Protein AF-A0A0K8TV48-F1 (afdb_monomer_lite)

Radius of gyration: 31.68 Å; chains: 1; bounding box: 63×52×86 Å

InterPro domains:
  IPR004279 Perilipin [PF03036] (13-234)

Secondary structure (DSSP, 8-state):
-----------HHHHHHHTSHHHHHHHHHHHHHHHHHHTT-HHHHHHHHHHHHHHHHHHHHHHHHHTTSHHHHHHHHHHHHHHHHHHHHH-GGGGS-HHHHHHHHHHHHIIIIIHHHHHHHHHHHHHHHHHTTSHHHHHHHHHHHHHHHHHHHHHHHHSPPPTT------TTGGGTTSTTS--HHHHHHHHHHHHHHHHHHHHHHHHHHHHHHHHHHHHHHHHHHHHHHHHHHH-HHHHHHHHHHHHHHHTSPPPS-PPPP-SHHHHHHHHHHHHT-

Organism: Bactrocera latifrons (NCBI:txid174628)

Structure (mmCIF, N/CA/C/O backbone):
data_AF-A0A0K8TV48-F1
#
_entry.id   AF-A0A0K8TV48-F1
#
loop_
_atom_site.group_PDB
_atom_site.id
_atom_site.type_symbol
_atom_site.label_atom_id
_atom_site.label_alt_id
_atom_site.label_comp_id
_atom_site.label_asym_id
_atom_site.label_entity_id
_atom_site.label_seq_id
_atom_site.pdbx_PDB_ins_code
_atom_site.Cartn_x
_atom_site.Cartn_y
_atom_site.Cartn_z
_atom_site.occupancy
_atom_site.B_iso_or_equiv
_atom_site.auth_seq_id
_atom_site.auth_comp_id
_atom_site.auth_asym_id
_atom_site.auth_atom_id
_atom_site.pdbx_PDB_model_num
ATOM 1 N N . MET A 1 1 ? 5.019 7.104 38.449 1.00 25.48 1 MET A N 1
ATOM 2 C CA . MET A 1 1 ? 4.374 6.474 39.618 1.00 25.48 1 MET A CA 1
ATOM 3 C C . MET A 1 1 ? 3.975 5.067 39.207 1.00 25.48 1 MET A C 1
ATOM 5 O O . MET A 1 1 ? 3.365 4.927 38.164 1.00 25.48 1 MET A O 1
ATOM 9 N N . ALA A 1 2 ? 4.457 4.083 39.970 1.00 25.38 2 ALA A N 1
ATOM 10 C CA . ALA A 1 2 ? 4.050 2.677 40.055 1.00 25.38 2 ALA A CA 1
ATOM 11 C C . ALA A 1 2 ? 3.442 1.996 38.807 1.00 25.38 2 ALA A C 1
ATOM 13 O O . ALA A 1 2 ? 2.238 2.049 38.580 1.00 25.38 2 ALA A O 1
ATOM 14 N N . ASN A 1 3 ? 4.285 1.242 38.089 1.00 32.91 3 ASN A N 1
ATOM 15 C CA . ASN A 1 3 ? 3.866 0.127 37.236 1.00 32.91 3 ASN A CA 1
ATOM 16 C C . ASN A 1 3 ? 3.145 -0.919 38.103 1.00 32.91 3 ASN A C 1
ATOM 18 O O . ASN A 1 3 ? 3.795 -1.698 38.803 1.00 32.91 3 ASN A O 1
ATOM 22 N N . ALA A 1 4 ? 1.813 -0.920 38.082 1.00 28.52 4 ALA A N 1
ATOM 23 C CA . ALA A 1 4 ? 1.020 -1.992 38.668 1.00 28.52 4 ALA A CA 1
ATOM 24 C C . ALA A 1 4 ? 1.185 -3.271 37.820 1.00 28.52 4 ALA A C 1
ATOM 26 O O . ALA A 1 4 ? 1.163 -3.196 36.587 1.00 28.52 4 ALA A O 1
ATOM 27 N N . PRO A 1 5 ? 1.376 -4.449 38.442 1.00 35.22 5 PRO A N 1
ATOM 28 C CA . PRO A 1 5 ? 1.565 -5.700 37.728 1.00 35.22 5 PRO A CA 1
ATOM 29 C C . PRO A 1 5 ? 0.233 -6.126 37.108 1.00 35.22 5 PRO A C 1
ATOM 31 O O . PRO A 1 5 ? -0.638 -6.699 37.762 1.00 35.22 5 PRO A O 1
ATOM 34 N N . ILE A 1 6 ? 0.090 -5.823 35.820 1.00 41.22 6 ILE A N 1
ATOM 35 C CA . ILE A 1 6 ? -0.920 -6.384 34.925 1.00 41.22 6 ILE A CA 1
ATOM 36 C C . ILE A 1 6 ? -0.885 -7.903 35.123 1.00 41.22 6 ILE A C 1
ATOM 38 O O . ILE A 1 6 ? 0.171 -8.518 34.960 1.00 41.22 6 ILE A O 1
ATOM 42 N N . SER A 1 7 ? -2.006 -8.519 35.506 1.00 42.28 7 SER A N 1
ATOM 43 C CA . SER A 1 7 ? -2.135 -9.981 35.527 1.00 42.28 7 SER A CA 1
ATOM 44 C C . SER A 1 7 ? -2.043 -10.452 34.077 1.00 42.28 7 SER A C 1
ATOM 46 O O . SER A 1 7 ? -3.036 -10.464 33.354 1.00 42.28 7 SER A O 1
ATOM 48 N N . LYS A 1 8 ? -0.816 -10.695 33.615 1.00 53.00 8 LYS A N 1
ATOM 49 C CA . LYS A 1 8 ? -0.513 -10.933 32.210 1.00 53.00 8 LYS A CA 1
ATOM 50 C C . LYS A 1 8 ? -1.083 -12.282 31.800 1.00 53.00 8 LYS A C 1
ATOM 52 O O . LYS A 1 8 ? -0.566 -13.324 32.197 1.00 53.00 8 LYS A O 1
ATOM 57 N N . LEU A 1 9 ? -2.099 -12.255 30.943 1.00 59.66 9 LEU A N 1
ATOM 58 C CA . LEU A 1 9 ? -2.232 -13.288 29.923 1.00 59.66 9 LEU A CA 1
ATOM 59 C C . LEU A 1 9 ? -0.910 -13.320 29.151 1.00 59.66 9 LEU A C 1
ATOM 61 O O . LEU A 1 9 ? -0.641 -12.441 28.336 1.00 59.66 9 LEU A O 1
ATOM 65 N N . HIS A 1 10 ? -0.056 -14.285 29.470 1.00 63.16 10 HIS A N 1
ATOM 66 C CA . HIS A 1 10 ? 1.160 -14.529 28.712 1.00 63.16 10 HIS A CA 1
ATOM 67 C C . HIS A 1 10 ? 0.796 -15.389 27.505 1.00 63.16 10 HIS A C 1
ATOM 69 O O . HIS A 1 10 ? 0.505 -16.575 27.652 1.00 63.16 10 HIS A O 1
ATOM 75 N N . LEU A 1 11 ? 0.764 -14.749 26.339 1.00 77.25 11 LEU A N 1
ATOM 76 C CA . LEU A 1 11 ? 0.630 -15.389 25.036 1.00 77.25 11 LEU A CA 1
ATOM 77 C C . LEU A 1 11 ? 2.014 -15.417 24.399 1.00 77.25 11 LEU A C 1
ATOM 79 O O . LEU A 1 11 ? 2.565 -14.366 24.064 1.00 77.25 11 LEU A O 1
ATOM 83 N N . GLU A 1 12 ? 2.582 -16.608 24.253 1.00 80.06 12 GLU A N 1
ATOM 84 C CA . GLU A 1 12 ? 3.937 -16.777 23.731 1.00 80.06 12 GLU A CA 1
ATOM 85 C C . GLU A 1 12 ? 4.029 -16.311 22.269 1.00 80.06 12 GLU A C 1
ATOM 87 O O . GLU A 1 12 ? 5.034 -15.730 21.858 1.00 80.06 12 GLU A O 1
ATOM 92 N N . SER A 1 13 ? 2.954 -16.475 21.491 1.00 82.06 13 SER A N 1
ATOM 93 C CA . SER A 1 13 ? 2.883 -15.997 20.107 1.00 82.06 13 SER A CA 1
ATOM 94 C C . SER A 1 13 ? 2.993 -14.478 20.007 1.00 82.06 13 SER A C 1
ATOM 96 O O . SER A 1 13 ? 3.673 -13.977 19.114 1.00 82.06 13 SER A O 1
ATOM 98 N N . VAL A 1 14 ? 2.374 -13.735 20.927 1.00 82.12 14 VAL A N 1
ATOM 99 C CA . VAL A 1 14 ? 2.405 -12.267 20.922 1.00 82.12 14 VAL A CA 1
ATOM 100 C C . VAL A 1 14 ? 3.803 -11.772 21.271 1.00 82.12 14 VAL A C 1
ATOM 102 O O . VAL A 1 14 ? 4.329 -10.912 20.565 1.00 82.12 14 VAL A O 1
ATOM 105 N N . ASP A 1 15 ? 4.434 -12.356 22.293 1.00 82.25 15 ASP A N 1
ATOM 106 C CA . ASP A 1 15 ? 5.811 -12.015 22.665 1.00 82.25 15 ASP A CA 1
ATOM 107 C C . ASP A 1 15 ? 6.778 -12.290 21.496 1.00 82.25 15 ASP A C 1
ATOM 109 O O . ASP A 1 15 ? 7.619 -11.448 21.169 1.00 82.25 15 ASP A O 1
ATOM 113 N N . ARG A 1 16 ? 6.609 -13.414 20.783 1.00 81.25 16 ARG A N 1
ATOM 114 C CA . ARG A 1 16 ? 7.414 -13.727 19.592 1.00 81.25 16 ARG A CA 1
ATOM 115 C C . ARG A 1 16 ? 7.145 -12.777 18.420 1.00 81.25 16 ARG A C 1
ATOM 117 O O . ARG A 1 16 ? 8.095 -12.326 17.787 1.00 81.25 16 ARG A O 1
ATOM 124 N N . ILE A 1 17 ? 5.890 -12.423 18.138 1.00 84.62 17 ILE A N 1
ATOM 125 C CA . ILE A 1 17 ? 5.539 -11.483 17.056 1.00 84.62 17 ILE A CA 1
ATOM 126 C C . ILE A 1 17 ? 6.128 -10.096 17.324 1.00 84.62 17 ILE A C 1
ATOM 128 O O . ILE A 1 17 ? 6.674 -9.476 16.414 1.00 84.62 17 ILE A O 1
ATOM 132 N N . VAL A 1 18 ? 6.056 -9.618 18.567 1.00 83.00 18 VAL A N 1
ATOM 133 C CA . VAL A 1 18 ? 6.629 -8.323 18.959 1.00 83.00 18 VAL A CA 1
ATOM 134 C C . VAL A 1 18 ? 8.157 -8.341 18.867 1.00 83.00 18 VAL A C 1
ATOM 136 O O . VAL A 1 18 ? 8.745 -7.326 18.506 1.00 83.00 18 VAL A O 1
ATOM 139 N N . SER A 1 19 ? 8.795 -9.491 19.116 1.00 81.38 19 SER A N 1
ATOM 140 C CA . SER A 1 19 ? 10.249 -9.654 18.972 1.00 81.38 19 SER A CA 1
ATOM 141 C C . SER A 1 19 ? 10.755 -9.634 17.522 1.00 81.38 19 SER A C 1
ATOM 143 O O . SER A 1 19 ? 11.961 -9.524 17.300 1.00 81.38 19 SER A O 1
ATOM 145 N N . ILE A 1 20 ? 9.868 -9.712 16.521 1.00 85.25 20 ILE A N 1
ATOM 146 C CA . ILE A 1 20 ? 10.263 -9.574 15.116 1.00 85.25 20 ILE A CA 1
ATOM 147 C C . ILE A 1 20 ? 10.783 -8.140 14.901 1.00 85.25 20 ILE A C 1
ATOM 149 O O . ILE A 1 20 ? 10.012 -7.194 15.085 1.00 85.25 20 ILE A O 1
ATOM 153 N N . PRO A 1 21 ? 12.030 -7.933 14.427 1.00 82.62 21 PRO A N 1
ATOM 154 C CA . PRO A 1 21 ? 12.636 -6.598 14.324 1.00 82.62 21 PRO A CA 1
ATOM 155 C C . PRO A 1 21 ? 11.824 -5.598 13.489 1.00 82.62 21 PRO A C 1
ATOM 157 O O . PRO A 1 21 ? 11.804 -4.397 13.766 1.00 82.62 21 PRO A O 1
ATOM 160 N N . LEU A 1 22 ? 11.121 -6.078 12.460 1.00 83.19 22 LEU A N 1
ATOM 161 C CA . LEU A 1 22 ? 10.211 -5.256 11.663 1.00 83.19 22 LEU A CA 1
ATOM 162 C C . LEU A 1 22 ? 9.020 -4.746 12.489 1.00 83.19 22 LEU A C 1
ATOM 164 O O . LEU A 1 22 ? 8.661 -3.572 12.410 1.00 83.19 22 LEU A O 1
ATOM 168 N N . VAL A 1 23 ? 8.414 -5.624 13.285 1.00 87.44 23 VAL A N 1
ATOM 169 C CA . VAL A 1 23 ? 7.270 -5.283 14.131 1.00 87.44 23 VAL A CA 1
ATOM 170 C C . VAL A 1 23 ? 7.729 -4.365 15.256 1.00 87.44 23 VAL A C 1
ATOM 172 O O . VAL A 1 23 ? 7.133 -3.309 15.446 1.00 87.44 23 VAL A O 1
ATOM 175 N N . GLU A 1 24 ? 8.838 -4.686 15.919 1.00 86.69 24 GLU A N 1
ATOM 176 C CA . GLU A 1 24 ? 9.412 -3.871 16.990 1.00 86.69 24 GLU A CA 1
ATOM 177 C C . GLU A 1 24 ? 9.709 -2.434 16.528 1.00 86.69 24 GLU A C 1
ATOM 179 O O . GLU A 1 24 ? 9.310 -1.461 17.170 1.00 86.69 24 GLU A O 1
ATOM 184 N N . THR A 1 25 ? 10.372 -2.277 15.378 1.00 84.88 25 THR A N 1
ATOM 185 C CA . THR A 1 25 ? 10.675 -0.949 14.814 1.00 84.88 25 THR A CA 1
ATOM 186 C C . THR A 1 25 ? 9.416 -0.196 14.390 1.00 84.88 25 THR A C 1
ATOM 188 O O . THR A 1 25 ? 9.345 1.025 14.559 1.00 84.88 25 THR A O 1
ATOM 191 N N . SER A 1 26 ? 8.404 -0.900 13.875 1.00 85.75 26 SER A N 1
ATOM 192 C CA . SER A 1 26 ? 7.109 -0.298 13.553 1.00 85.75 26 SER A CA 1
ATOM 193 C C . SER A 1 26 ? 6.369 0.169 14.808 1.00 85.75 26 SER A C 1
ATOM 195 O O . SER A 1 26 ? 5.847 1.283 14.821 1.00 85.75 26 SER A O 1
ATOM 197 N N . PHE A 1 27 ? 6.406 -0.619 15.885 1.00 87.44 27 PHE A N 1
ATOM 198 C CA . PHE A 1 27 ? 5.765 -0.297 17.153 1.00 87.44 27 PHE A CA 1
ATOM 199 C C . PHE A 1 27 ? 6.418 0.921 17.806 1.00 87.44 27 PHE A C 1
ATOM 201 O O . PHE A 1 27 ? 5.720 1.880 18.117 1.00 87.44 27 PHE A O 1
ATOM 208 N N . LYS A 1 28 ? 7.756 0.957 17.880 1.00 88.81 28 LYS A N 1
ATOM 209 C CA . LYS A 1 28 ? 8.506 2.133 18.359 1.00 88.81 28 LYS A CA 1
ATOM 210 C C . LYS A 1 28 ? 8.179 3.391 17.554 1.00 88.81 28 LYS A C 1
ATOM 212 O O . LYS A 1 28 ? 7.990 4.462 18.116 1.00 88.81 28 LYS A O 1
ATOM 217 N N . ARG A 1 29 ? 8.041 3.275 16.228 1.00 87.62 29 ARG A N 1
ATOM 218 C CA . ARG A 1 29 ? 7.657 4.410 15.373 1.00 87.62 29 ARG A CA 1
ATOM 219 C C . ARG A 1 29 ? 6.231 4.886 15.640 1.00 87.62 29 ARG A C 1
ATOM 221 O O . ARG A 1 29 ? 5.986 6.092 15.599 1.00 87.62 29 ARG A O 1
ATOM 228 N N . ILE A 1 30 ? 5.296 3.962 15.854 1.00 88.56 30 ILE A N 1
ATOM 229 C CA . ILE A 1 30 ? 3.914 4.292 16.216 1.00 88.56 30 ILE A CA 1
ATOM 230 C C . ILE A 1 30 ? 3.894 4.978 17.580 1.00 88.56 30 ILE A C 1
ATOM 232 O O . ILE A 1 30 ? 3.235 6.001 17.708 1.00 88.56 30 ILE A O 1
ATOM 236 N N . GLU A 1 31 ? 4.653 4.478 18.552 1.00 88.19 31 GLU A N 1
ATOM 237 C CA . GLU A 1 31 ? 4.793 5.076 19.881 1.00 88.19 31 GLU A CA 1
ATOM 238 C C . GLU A 1 31 ? 5.371 6.497 19.806 1.00 88.19 31 GLU A C 1
ATOM 240 O O . GLU A 1 31 ? 4.785 7.432 20.351 1.00 88.19 31 GLU A O 1
ATOM 245 N N . ASP A 1 32 ? 6.442 6.704 19.038 1.00 89.94 32 ASP A N 1
ATOM 246 C CA . ASP A 1 32 ? 7.034 8.026 18.810 1.00 89.94 32 ASP A CA 1
ATOM 247 C C . ASP A 1 32 ? 6.060 8.989 18.120 1.00 89.94 32 ASP A C 1
ATOM 249 O O . ASP A 1 32 ? 5.987 10.175 18.454 1.00 89.94 32 ASP A O 1
ATOM 253 N N . LEU A 1 33 ? 5.326 8.507 17.113 1.00 89.88 33 LEU A N 1
ATOM 254 C CA . LEU A 1 33 ? 4.349 9.310 16.382 1.00 89.88 33 LEU A CA 1
ATOM 255 C C . LEU A 1 33 ? 3.160 9.662 17.275 1.00 89.88 33 LEU A C 1
ATOM 257 O O . LEU A 1 33 ? 2.736 10.816 17.301 1.00 89.88 33 LEU A O 1
ATOM 261 N N . TYR A 1 34 ? 2.658 8.686 18.023 1.00 86.50 34 TYR A N 1
ATOM 262 C CA . TYR A 1 34 ? 1.607 8.865 19.009 1.00 86.50 34 TYR A CA 1
ATOM 263 C C . TYR A 1 34 ? 2.030 9.889 20.063 1.00 86.50 34 TYR A C 1
ATOM 265 O O . TYR A 1 34 ? 1.307 10.854 20.304 1.00 86.50 34 TYR A O 1
ATOM 273 N N . GLY A 1 35 ? 3.248 9.764 20.598 1.00 85.88 35 GLY A N 1
ATOM 274 C CA . GLY A 1 35 ? 3.848 10.730 21.510 1.00 85.88 35 GLY A CA 1
ATOM 275 C C . GLY A 1 35 ? 3.897 12.132 20.906 1.00 85.88 35 GLY A C 1
ATOM 276 O O . GLY A 1 35 ? 3.440 13.087 21.533 1.00 85.88 35 GLY A O 1
ATOM 277 N N . LYS A 1 36 ? 4.361 12.279 19.662 1.00 88.44 36 LYS A N 1
ATOM 278 C CA . LYS A 1 36 ? 4.374 13.577 18.966 1.00 88.44 36 LYS A CA 1
ATOM 279 C C . LYS A 1 36 ? 2.971 14.167 18.824 1.00 88.44 36 LYS A C 1
ATOM 281 O O . LYS A 1 36 ? 2.776 15.332 19.161 1.00 88.44 36 LYS A O 1
ATOM 286 N N . VAL A 1 37 ? 1.995 13.381 18.369 1.00 87.75 37 VAL A N 1
ATOM 287 C CA . VAL A 1 37 ? 0.604 13.827 18.167 1.00 87.75 37 VAL A CA 1
ATOM 288 C C . VAL A 1 37 ? -0.041 14.229 19.494 1.00 87.75 37 VAL A C 1
ATOM 290 O O . VAL A 1 37 ? -0.620 15.312 19.588 1.00 87.75 37 VAL A O 1
ATOM 293 N N . LYS A 1 38 ? 0.133 13.416 20.541 1.00 86.56 38 LYS A N 1
ATOM 294 C CA . LYS A 1 38 ? -0.367 13.690 21.893 1.00 86.56 38 LYS A CA 1
ATOM 295 C C . LYS A 1 38 ? 0.176 15.012 22.444 1.00 86.56 38 LYS A C 1
ATOM 297 O O . LYS A 1 38 ? -0.594 15.824 22.947 1.00 86.56 38 LYS A O 1
ATOM 302 N N . HIS A 1 39 ? 1.472 15.279 22.269 1.00 84.31 39 HIS A N 1
ATOM 303 C CA . HIS A 1 39 ? 2.131 16.482 22.794 1.00 84.31 39 HIS A CA 1
ATOM 304 C C . HIS A 1 39 ? 2.056 17.709 21.865 1.00 84.31 39 HIS A C 1
ATOM 306 O O . HIS A 1 39 ? 2.591 18.763 22.205 1.00 84.31 39 HIS A O 1
ATOM 312 N N . THR A 1 40 ? 1.391 17.618 20.706 1.00 84.25 40 THR A N 1
ATOM 313 C CA . THR A 1 40 ? 1.315 18.740 19.749 1.00 84.25 40 THR A CA 1
ATOM 314 C C . THR A 1 40 ? 0.420 19.879 20.251 1.00 84.25 40 THR A C 1
ATOM 316 O O . THR A 1 40 ? 0.710 21.048 20.007 1.00 84.25 40 THR A O 1
ATOM 319 N N . ASN A 1 41 ? -0.685 19.571 20.941 1.00 83.56 41 ASN A N 1
ATOM 320 C CA . ASN A 1 41 ? -1.609 20.583 21.459 1.00 83.56 41 ASN A CA 1
ATOM 321 C C . ASN A 1 41 ? -2.245 20.120 22.776 1.00 83.56 41 ASN A C 1
ATOM 323 O O . ASN A 1 41 ? -2.541 18.939 22.950 1.00 83.56 41 ASN A O 1
ATOM 327 N N . ARG A 1 42 ? -2.533 21.065 23.678 1.00 83.25 42 ARG A N 1
ATOM 328 C CA . ARG A 1 42 ? -3.154 20.803 24.984 1.00 83.25 42 ARG A CA 1
ATOM 329 C C . ARG A 1 42 ? -4.522 20.119 24.865 1.00 83.25 42 ARG A C 1
ATOM 331 O O . ARG A 1 42 ? -4.859 19.304 25.716 1.00 83.25 42 ARG A O 1
ATOM 338 N N . LEU A 1 43 ? -5.281 20.416 23.804 1.00 82.19 43 LEU A N 1
ATOM 339 C CA . LEU A 1 43 ? -6.567 19.762 23.515 1.00 82.19 4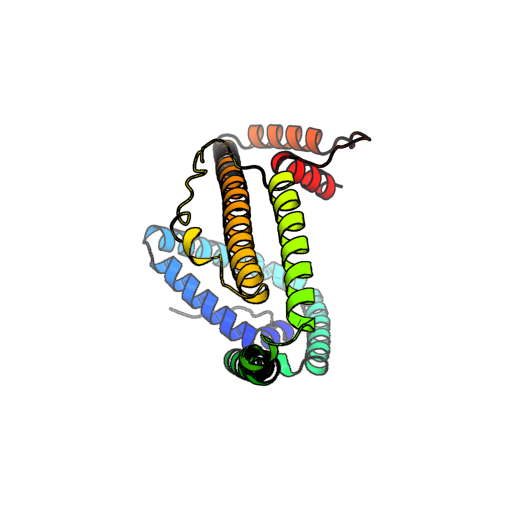3 LEU A CA 1
ATOM 340 C C . LEU A 1 43 ? -6.403 18.282 23.140 1.00 82.19 43 LEU A C 1
ATOM 342 O O . LEU A 1 43 ? -7.134 17.440 23.654 1.00 82.19 43 LEU A O 1
ATOM 346 N N . PHE A 1 44 ? -5.432 17.960 22.279 1.00 85.38 44 PHE A N 1
ATOM 347 C CA . PHE A 1 44 ? -5.150 16.573 21.904 1.00 85.38 44 PHE A CA 1
ATOM 348 C C . PHE A 1 44 ? -4.614 15.782 23.089 1.00 85.38 44 PHE A C 1
ATOM 350 O O . PHE A 1 44 ? -5.078 14.669 23.312 1.00 85.38 44 PHE A O 1
ATOM 357 N N . ASN A 1 45 ? -3.720 16.371 23.890 1.00 86.69 45 ASN A N 1
ATOM 358 C CA . ASN A 1 45 ? -3.231 15.720 25.100 1.00 86.69 45 ASN A CA 1
ATOM 359 C C . ASN A 1 45 ? -4.389 15.324 26.027 1.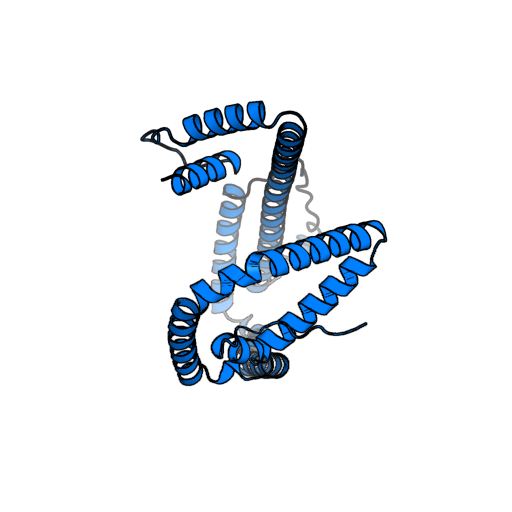00 86.69 45 ASN A C 1
ATOM 361 O O . ASN A 1 45 ? -4.478 14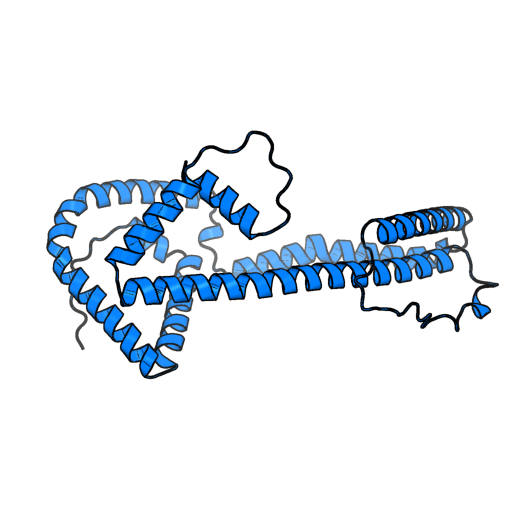.167 26.411 1.00 86.69 45 ASN A O 1
ATOM 365 N N . TRP A 1 46 ? -5.322 16.246 26.298 1.00 84.19 46 TRP A N 1
ATOM 366 C CA . TRP A 1 46 ? -6.494 15.960 27.130 1.00 84.19 46 TRP A CA 1
ATOM 367 C C . TRP A 1 46 ? -7.403 14.871 26.536 1.00 84.19 46 TRP A C 1
ATOM 369 O O . TRP A 1 46 ? -7.848 13.982 27.260 1.00 84.19 46 TRP A O 1
ATOM 379 N N . TYR A 1 47 ? -7.660 14.903 25.223 1.00 88.50 47 TYR A N 1
ATOM 380 C CA . TYR A 1 47 ? -8.495 13.901 24.551 1.00 88.50 47 TYR A CA 1
ATOM 381 C C . TYR A 1 47 ? -7.872 12.499 24.612 1.00 88.50 47 TYR A C 1
ATOM 383 O O . TYR A 1 47 ? -8.536 11.545 25.014 1.00 88.50 47 TYR A O 1
ATOM 391 N N . PHE A 1 48 ? -6.588 12.381 24.262 1.00 87.75 48 PHE A N 1
ATOM 392 C CA . PHE A 1 48 ? -5.864 11.110 24.302 1.00 87.75 48 PHE A CA 1
ATOM 393 C C . PHE A 1 48 ? -5.664 10.602 25.735 1.00 87.75 48 PHE A C 1
ATOM 395 O O . PHE A 1 48 ? -5.828 9.415 25.972 1.00 87.75 48 PHE A O 1
ATOM 402 N N . GLU A 1 49 ? -5.395 11.475 26.707 1.00 86.62 49 GLU A N 1
ATOM 403 C CA . GLU A 1 49 ? -5.284 11.111 28.128 1.00 86.62 49 GLU A CA 1
ATOM 404 C C . GLU A 1 49 ? -6.625 10.629 28.705 1.00 86.62 49 GLU A C 1
ATOM 406 O O . GLU A 1 49 ? -6.674 9.654 29.459 1.00 86.62 49 GLU A O 1
ATOM 411 N N . THR A 1 50 ? -7.737 11.242 28.286 1.00 87.56 50 THR A N 1
ATOM 412 C CA . THR A 1 50 ? -9.085 10.777 28.643 1.00 87.56 50 THR A CA 1
ATOM 413 C C . THR A 1 50 ? -9.377 9.415 28.013 1.00 87.56 50 THR A C 1
ATOM 415 O O . THR A 1 50 ? -9.877 8.526 28.697 1.00 87.56 50 THR A O 1
ATOM 418 N N . ALA A 1 51 ? -9.032 9.217 26.737 1.00 86.88 51 ALA A N 1
ATOM 419 C CA . ALA A 1 51 ? -9.208 7.937 26.051 1.00 86.88 51 ALA A CA 1
ATOM 420 C C . ALA A 1 51 ? -8.334 6.818 26.651 1.00 86.88 51 ALA A C 1
ATOM 422 O O . ALA A 1 51 ? -8.801 5.701 26.849 1.00 86.88 51 ALA A O 1
ATOM 423 N N . GLU A 1 52 ? -7.081 7.109 26.999 1.00 86.50 52 GLU A N 1
ATOM 424 C CA . GLU A 1 52 ? -6.206 6.169 27.709 1.00 86.50 52 GLU A CA 1
ATOM 425 C C . GLU A 1 52 ? -6.800 5.783 29.069 1.00 86.50 52 GLU A C 1
ATOM 427 O O . GLU A 1 52 ? -6.821 4.606 29.430 1.00 86.50 52 GLU A O 1
ATOM 432 N N . SER A 1 53 ? -7.348 6.760 29.795 1.00 84.25 53 SER A N 1
ATOM 433 C CA . SER A 1 53 ? -7.974 6.531 31.099 1.00 84.25 53 SER A CA 1
ATOM 434 C C . SER A 1 53 ? -9.242 5.676 30.997 1.00 84.25 53 SER A C 1
ATOM 436 O O . SER A 1 53 ? -9.456 4.805 31.840 1.00 84.25 53 SER A O 1
ATOM 438 N N . THR A 1 54 ? -10.076 5.868 29.965 1.00 86.06 54 THR A N 1
ATOM 439 C CA . THR A 1 54 ? -11.278 5.039 29.761 1.00 86.06 54 THR A CA 1
ATOM 440 C C . THR A 1 54 ? -10.926 3.618 29.347 1.00 86.06 54 THR A C 1
ATOM 442 O O . THR A 1 54 ? -11.570 2.682 29.816 1.00 86.06 54 THR A O 1
ATOM 445 N N . ILE A 1 55 ? -9.882 3.432 28.534 1.00 81.62 55 ILE A N 1
ATOM 446 C CA . ILE A 1 55 ? -9.371 2.103 28.181 1.00 81.62 55 ILE A CA 1
ATOM 447 C C . ILE A 1 55 ? -8.818 1.397 29.422 1.00 81.62 55 ILE A C 1
ATOM 449 O O . ILE A 1 55 ? -9.120 0.224 29.632 1.00 81.62 55 ILE A O 1
ATOM 453 N N . PHE A 1 56 ? -8.059 2.097 30.271 1.00 82.12 56 PHE A N 1
ATOM 454 C CA . PHE A 1 56 ? -7.520 1.522 31.505 1.00 82.12 56 PHE A CA 1
ATOM 455 C C . PHE A 1 56 ? -8.637 1.129 32.487 1.00 82.12 56 PHE A C 1
ATOM 457 O O . PHE A 1 56 ? -8.636 0.019 33.016 1.00 82.12 56 PHE A O 1
ATOM 464 N N . ALA A 1 57 ? -9.649 1.984 32.654 1.00 80.06 57 ALA A N 1
ATOM 465 C CA . ALA A 1 57 ? -10.813 1.689 33.490 1.00 80.06 57 ALA A CA 1
ATOM 466 C C . ALA A 1 57 ? -11.661 0.527 32.936 1.00 80.06 57 ALA A C 1
ATOM 468 O O . ALA A 1 57 ? -12.120 -0.337 33.686 1.00 80.06 57 ALA A O 1
ATOM 469 N N . ALA A 1 58 ? -11.847 0.464 31.615 1.00 77.31 58 ALA A N 1
ATOM 470 C CA . ALA A 1 58 ? -12.516 -0.657 30.964 1.00 77.31 58 ALA A CA 1
ATOM 471 C C . ALA A 1 58 ? -11.713 -1.957 31.121 1.00 77.31 58 ALA A C 1
ATOM 473 O O . ALA A 1 58 ? -12.292 -3.014 31.360 1.00 77.31 58 ALA A O 1
ATOM 474 N N . TYR A 1 59 ? -10.383 -1.888 31.051 1.00 77.62 59 TYR A N 1
ATOM 475 C CA . TYR A 1 59 ? -9.508 -3.037 31.257 1.00 77.62 59 TYR A CA 1
ATOM 476 C C . TYR A 1 59 ? -9.651 -3.625 32.668 1.00 77.62 59 TYR A C 1
ATOM 478 O O . TYR A 1 59 ? -9.839 -4.835 32.809 1.00 77.62 59 TYR A O 1
ATOM 486 N N . GLU A 1 60 ? -9.645 -2.783 33.707 1.00 74.88 60 GLU A N 1
ATOM 487 C CA . GLU A 1 60 ? -9.878 -3.224 35.090 1.00 74.88 60 GLU A CA 1
ATOM 488 C C . GLU A 1 60 ? -11.255 -3.886 35.259 1.00 74.88 60 GLU A C 1
ATOM 490 O O . GLU A 1 60 ? -11.383 -4.910 35.932 1.00 74.88 60 GLU A O 1
ATOM 495 N N . SER A 1 61 ? -12.282 -3.362 34.583 1.00 75.12 61 SER A N 1
ATOM 496 C CA . SER A 1 61 ? -13.633 -3.935 34.611 1.00 75.12 61 SER A CA 1
ATOM 497 C C . SER A 1 61 ? -13.733 -5.295 33.907 1.00 75.12 61 SER A C 1
ATOM 499 O O . SER A 1 61 ? -14.532 -6.139 34.319 1.00 75.12 61 SER A O 1
ATOM 501 N N . VAL A 1 62 ? -12.926 -5.529 32.868 1.00 71.56 62 VAL A N 1
ATOM 502 C CA . VAL A 1 62 ? -12.969 -6.749 32.042 1.00 71.56 62 VAL A CA 1
ATOM 503 C C . VAL A 1 62 ? -12.016 -7.837 32.561 1.00 71.56 62 VAL A C 1
ATOM 505 O O . VAL A 1 62 ? -12.217 -9.013 32.256 1.00 71.56 62 VAL A O 1
ATOM 508 N N . GLN A 1 63 ? -11.056 -7.503 33.432 1.00 67.62 63 GLN A N 1
ATOM 509 C CA . GLN A 1 63 ? -10.133 -8.442 34.090 1.00 67.62 63 GLN A CA 1
ATOM 510 C C . GLN A 1 63 ? -10.770 -9.761 34.605 1.00 67.62 63 GLN A C 1
ATOM 512 O O . GLN A 1 63 ? -10.170 -10.821 34.395 1.00 67.62 63 GLN A O 1
ATOM 517 N N . PRO A 1 64 ? -11.960 -9.785 35.247 1.00 69.19 64 PRO A N 1
ATOM 518 C CA . PRO A 1 64 ? -12.594 -11.043 35.654 1.00 69.19 64 PRO A CA 1
ATOM 519 C C . PRO A 1 64 ? -13.099 -11.892 34.474 1.00 69.19 64 PRO A C 1
ATOM 521 O O . PRO A 1 64 ? -13.030 -13.118 34.543 1.00 69.19 64 PRO A O 1
ATOM 524 N N . ALA A 1 65 ? -13.555 -11.274 33.379 1.00 66.62 65 ALA A N 1
ATOM 525 C CA . ALA A 1 65 ? -14.012 -11.979 32.179 1.00 66.62 65 ALA A CA 1
ATOM 526 C C . ALA A 1 65 ? -12.842 -12.572 31.377 1.00 66.62 65 ALA A C 1
ATOM 528 O O . ALA A 1 65 ? -12.975 -13.641 30.785 1.00 66.62 65 ALA A O 1
ATOM 529 N N . VAL A 1 66 ? -11.667 -11.938 31.422 1.00 67.62 66 VAL A N 1
ATOM 530 C CA . VAL A 1 66 ? -10.442 -12.420 30.763 1.00 67.62 66 VAL A CA 1
ATOM 531 C C . VAL A 1 66 ? -10.041 -13.828 31.232 1.00 67.62 66 VAL A C 1
ATOM 533 O O . VAL A 1 66 ? -9.592 -14.639 30.423 1.00 67.62 66 VAL A O 1
ATOM 536 N N . LYS A 1 67 ? -10.276 -14.170 32.507 1.00 67.94 67 LYS A N 1
ATOM 537 C CA . LYS A 1 67 ? -9.991 -15.512 33.052 1.00 67.94 67 LYS A CA 1
ATOM 538 C C . LYS A 1 67 ? -10.842 -16.617 32.417 1.00 67.94 67 LYS A C 1
ATOM 540 O O . LYS A 1 67 ? -10.386 -17.749 32.311 1.00 67.94 67 LYS A O 1
ATOM 545 N N . LEU A 1 68 ? -12.058 -16.301 31.963 1.00 74.00 68 LEU A N 1
ATOM 546 C CA . LEU A 1 68 ? -12.934 -17.266 31.283 1.00 74.00 68 LEU A CA 1
ATOM 547 C C . LEU A 1 68 ? -12.432 -17.591 29.869 1.00 74.00 68 LEU A C 1
ATOM 549 O O . LEU A 1 68 ? -12.614 -18.707 29.387 1.00 74.00 68 LEU A O 1
ATOM 553 N N . PHE A 1 69 ? -11.760 -16.636 29.224 1.00 73.94 69 PHE A N 1
ATOM 554 C CA . PHE A 1 69 ? -11.210 -16.791 27.877 1.00 73.94 69 PHE A CA 1
ATOM 555 C C . PHE A 1 69 ? -9.756 -17.277 27.859 1.00 73.94 69 PHE A C 1
ATOM 557 O O . PHE A 1 69 ? -9.199 -17.491 26.786 1.00 73.94 69 PHE A O 1
ATOM 564 N N . GLU A 1 70 ? -9.137 -17.522 29.014 1.00 75.88 70 GLU A N 1
ATOM 565 C CA . GLU A 1 70 ? -7.747 -17.980 29.092 1.00 75.88 70 GLU A CA 1
ATOM 566 C C . GLU A 1 70 ? -7.532 -19.321 28.364 1.00 75.88 70 GLU A C 1
ATOM 568 O O . GLU A 1 70 ? -6.540 -19.498 27.659 1.00 75.88 70 GLU A O 1
ATOM 573 N N . ALA A 1 71 ? -8.481 -20.254 28.481 1.00 76.50 71 ALA A N 1
ATOM 574 C CA . ALA A 1 71 ? -8.413 -21.555 27.817 1.00 76.50 71 ALA A CA 1
ATOM 575 C C . ALA A 1 71 ? -8.475 -21.469 26.274 1.00 76.50 71 ALA A C 1
ATOM 577 O O . ALA A 1 71 ? -7.571 -22.004 25.624 1.00 76.50 71 ALA A O 1
ATOM 578 N N . PRO A 1 72 ? -9.469 -20.797 25.651 1.00 80.38 72 PRO A N 1
ATOM 579 C CA . PRO A 1 72 ? -9.482 -20.630 24.197 1.00 80.38 72 PRO A CA 1
ATOM 580 C C . PRO A 1 72 ? -8.312 -19.775 23.692 1.00 80.38 72 PRO A C 1
ATOM 582 O O . PRO A 1 72 ? -7.774 -20.067 22.625 1.00 80.38 72 PRO A O 1
ATOM 585 N N . LEU A 1 73 ? -7.860 -18.781 24.465 1.00 81.50 73 LEU A N 1
ATOM 586 C CA . LEU A 1 73 ? -6.694 -17.970 24.112 1.00 81.50 73 LEU A CA 1
ATOM 587 C C . LEU A 1 73 ? -5.406 -18.796 24.071 1.00 81.50 73 LEU A C 1
ATOM 589 O O . LEU A 1 73 ? -4.655 -18.664 23.114 1.00 81.50 73 LEU A O 1
ATOM 593 N N . LYS A 1 74 ? -5.178 -19.704 25.028 1.00 81.81 74 LYS A N 1
ATOM 594 C CA . LYS A 1 74 ? -4.030 -20.632 24.995 1.00 81.81 74 LYS A CA 1
ATOM 595 C C . LYS A 1 74 ? -4.091 -21.611 23.824 1.00 81.81 74 LYS A C 1
ATOM 597 O O . LYS A 1 74 ? -3.058 -21.971 23.264 1.00 81.81 74 LYS A O 1
ATOM 602 N N . HIS A 1 75 ? -5.288 -22.052 23.437 1.00 84.75 75 HIS A N 1
ATOM 603 C CA . HIS A 1 75 ? -5.431 -22.909 22.262 1.00 84.75 75 HIS A CA 1
ATOM 604 C C . HIS A 1 75 ? -5.081 -22.153 20.973 1.00 84.75 75 HIS A C 1
ATOM 606 O O . HIS A 1 75 ? -4.337 -22.670 20.139 1.00 84.75 75 HIS A O 1
ATOM 612 N N . LEU A 1 76 ? -5.565 -20.914 20.845 1.00 85.31 76 LEU A N 1
ATOM 613 C CA . LEU A 1 76 ? -5.226 -20.030 19.734 1.00 85.31 76 LEU A CA 1
ATOM 614 C C . LEU A 1 76 ? -3.729 -19.702 19.716 1.00 85.31 76 LEU A C 1
ATOM 616 O O . LEU A 1 76 ? -3.116 -19.759 18.655 1.00 85.31 76 LEU A O 1
ATOM 620 N N . ASP A 1 77 ? -3.133 -19.443 20.880 1.00 86.88 77 ASP A N 1
ATOM 621 C CA . ASP A 1 77 ? -1.695 -19.213 21.040 1.00 86.88 77 ASP A CA 1
ATOM 622 C C . ASP A 1 77 ? -0.880 -20.375 20.463 1.00 86.88 77 ASP A C 1
ATOM 624 O O . ASP A 1 77 ? 0.016 -20.170 19.651 1.00 86.88 77 ASP A O 1
ATOM 628 N N . GLY A 1 78 ? -1.268 -21.616 20.774 1.00 86.38 78 GLY A N 1
ATOM 629 C CA . GLY A 1 78 ? -0.619 -22.808 20.229 1.00 86.38 78 GLY A CA 1
ATOM 630 C C . GLY A 1 78 ? -0.749 -22.951 18.706 1.00 86.38 78 GLY A C 1
ATOM 631 O O . GLY A 1 78 ? 0.165 -23.463 18.057 1.00 86.38 78 GLY A O 1
ATOM 632 N N . VAL A 1 79 ? -1.858 -22.500 18.109 1.00 87.56 79 VAL A N 1
ATOM 633 C CA . VAL A 1 79 ? -2.019 -22.459 16.642 1.00 87.56 79 VAL A CA 1
ATOM 634 C C . VAL A 1 79 ? -1.144 -21.362 16.036 1.00 87.56 79 VAL A C 1
ATOM 636 O O . VAL A 1 79 ? -0.471 -21.596 15.031 1.00 87.56 79 VAL A O 1
ATOM 639 N N . MET A 1 80 ? -1.102 -20.192 16.671 1.00 85.75 80 MET A N 1
ATOM 640 C CA . MET A 1 80 ? -0.296 -19.058 16.230 1.00 85.75 80 MET A CA 1
ATOM 641 C C . MET A 1 80 ? 1.200 -19.377 16.303 1.00 85.75 80 MET A C 1
ATOM 643 O O . MET A 1 80 ? 1.902 -19.135 15.325 1.00 85.75 80 MET A O 1
ATOM 647 N N . CYS A 1 81 ? 1.679 -20.023 17.371 1.00 85.62 81 CYS A N 1
ATOM 648 C CA . CYS A 1 81 ? 3.066 -20.485 17.476 1.00 85.62 81 CYS A CA 1
ATOM 649 C C . CYS A 1 81 ? 3.441 -21.440 16.333 1.00 85.62 81 CYS A C 1
ATOM 651 O O . CYS A 1 81 ? 4.451 -21.224 15.674 1.00 85.62 81 CYS A O 1
ATOM 653 N N . LYS A 1 82 ? 2.583 -22.414 15.992 1.00 87.19 82 LYS A N 1
ATOM 654 C CA . LYS A 1 82 ? 2.820 -23.308 14.840 1.00 87.19 82 LYS A CA 1
ATOM 655 C C . LYS A 1 82 ? 2.855 -22.558 13.508 1.00 87.19 82 LYS A C 1
ATOM 657 O O . LYS A 1 82 ? 3.631 -22.905 12.620 1.00 87.19 82 LYS A O 1
ATOM 662 N N . SER A 1 83 ? 1.997 -21.549 13.343 1.00 86.06 83 SER A N 1
ATOM 663 C CA . SER A 1 83 ? 2.000 -20.711 12.138 1.00 86.06 83 SER A CA 1
ATOM 664 C C . SER A 1 83 ? 3.273 -19.870 12.030 1.00 86.06 83 SER A C 1
ATOM 666 O O . SER A 1 83 ? 3.794 -19.679 10.931 1.00 86.06 83 SER A O 1
ATOM 668 N N . LEU A 1 84 ? 3.807 -19.434 13.171 1.00 84.69 84 LEU A N 1
ATOM 669 C CA . LEU A 1 84 ? 5.052 -18.692 13.248 1.00 84.69 84 LEU A CA 1
ATOM 670 C C . LEU A 1 84 ? 6.252 -19.594 12.936 1.00 84.69 84 LEU A C 1
ATOM 672 O O . LEU A 1 84 ? 7.110 -19.198 12.154 1.00 84.69 84 LEU A O 1
ATOM 676 N N . ASP A 1 85 ? 6.259 -20.832 13.438 1.00 85.94 85 ASP A N 1
ATOM 677 C CA . ASP A 1 85 ? 7.293 -21.824 13.114 1.00 85.94 85 ASP A CA 1
ATOM 678 C C . ASP A 1 85 ? 7.323 -22.122 11.598 1.00 85.94 85 ASP A C 1
ATOM 680 O O . ASP A 1 85 ? 8.387 -22.230 10.985 1.00 85.94 85 ASP A O 1
ATOM 684 N N . LEU A 1 86 ? 6.151 -22.203 10.953 1.00 85.44 86 LEU A N 1
ATOM 685 C CA . LEU A 1 86 ? 6.044 -22.344 9.494 1.00 85.44 86 LEU A CA 1
ATOM 686 C C . LEU A 1 86 ? 6.558 -21.108 8.745 1.00 85.44 86 LEU A C 1
ATOM 688 O O . LEU A 1 86 ? 7.176 -21.242 7.683 1.00 85.44 86 LEU A O 1
ATOM 692 N N . LEU A 1 87 ? 6.285 -19.910 9.267 1.00 84.69 87 LEU A N 1
ATOM 693 C CA . LEU A 1 87 ? 6.761 -18.658 8.684 1.00 84.69 87 LEU A CA 1
ATOM 694 C C . LEU A 1 87 ? 8.288 -18.569 8.757 1.00 84.69 87 LEU A C 1
ATOM 696 O O . LEU A 1 87 ? 8.919 -18.206 7.767 1.00 84.69 87 LEU A O 1
ATOM 700 N N . GLU A 1 88 ? 8.873 -18.966 9.883 1.00 80.88 88 GLU A N 1
ATOM 701 C CA . GLU A 1 88 ? 10.320 -19.007 10.091 1.00 80.88 88 GLU A CA 1
ATOM 702 C C . GLU A 1 88 ? 11.013 -19.982 9.131 1.00 80.88 88 GLU A C 1
ATOM 704 O O . GLU A 1 88 ? 12.025 -19.635 8.521 1.00 80.88 88 GLU A O 1
ATOM 709 N N . GLN A 1 89 ? 10.425 -21.161 8.900 1.00 82.69 89 GLN A N 1
ATOM 710 C CA . GLN A 1 89 ? 10.950 -22.125 7.926 1.00 82.69 89 GLN A CA 1
ATOM 711 C C . GLN A 1 89 ? 10.871 -21.623 6.479 1.00 82.69 89 GLN A C 1
ATOM 713 O O . GLN A 1 89 ? 11.755 -21.919 5.674 1.00 82.69 89 GLN A O 1
ATOM 718 N N . ARG A 1 90 ? 9.807 -20.896 6.114 1.00 81.75 90 ARG A N 1
ATOM 719 C CA . ARG A 1 90 ? 9.602 -20.436 4.730 1.00 81.75 90 ARG A CA 1
ATOM 720 C C . ARG A 1 90 ? 10.319 -19.131 4.411 1.00 81.75 90 ARG A C 1
ATOM 722 O O . ARG A 1 90 ? 10.722 -18.941 3.266 1.00 81.75 90 ARG A O 1
ATOM 729 N N . ILE A 1 91 ? 10.427 -18.218 5.374 1.00 79.44 91 ILE A N 1
ATOM 730 C CA . ILE A 1 91 ? 10.947 -16.865 5.158 1.00 79.44 91 ILE A CA 1
ATOM 731 C C . ILE A 1 91 ? 11.839 -16.463 6.346 1.00 79.44 91 ILE A C 1
ATOM 733 O O . ILE A 1 91 ? 11.452 -15.631 7.168 1.00 79.44 91 ILE A O 1
ATOM 737 N N . PRO A 1 92 ? 13.085 -16.969 6.414 1.00 73.31 92 PRO A N 1
ATOM 738 C CA . PRO A 1 92 ? 14.021 -16.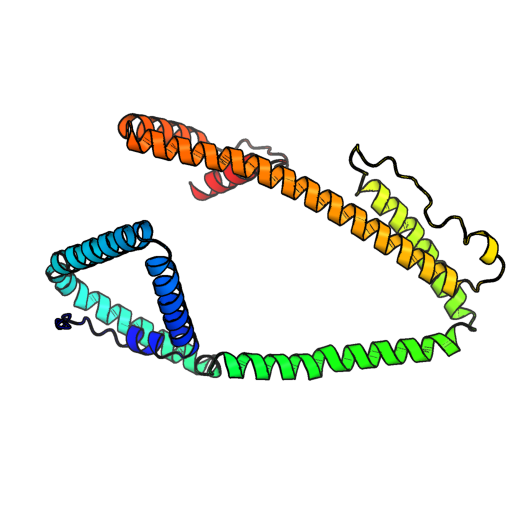594 7.478 1.00 73.31 92 PRO A CA 1
ATOM 739 C C . PRO A 1 92 ? 14.417 -15.106 7.424 1.00 73.31 92 PRO A C 1
ATOM 741 O O . PRO A 1 92 ? 14.919 -14.555 8.400 1.00 73.31 92 PRO A O 1
ATOM 744 N N . LEU A 1 93 ? 14.148 -14.421 6.303 1.00 74.62 93 LEU A N 1
ATOM 745 C CA . LEU A 1 93 ? 14.393 -12.984 6.139 1.00 74.62 93 LEU A CA 1
ATOM 746 C C . LEU A 1 93 ? 13.539 -12.105 7.065 1.00 74.62 93 LEU A C 1
ATOM 748 O O . LEU A 1 93 ? 13.863 -10.933 7.233 1.00 74.62 93 LEU A O 1
ATOM 752 N N . VAL A 1 94 ? 12.478 -12.643 7.676 1.00 75.81 94 VAL A N 1
ATOM 753 C CA . VAL A 1 94 ? 11.610 -11.899 8.606 1.00 75.81 94 VAL A CA 1
ATOM 754 C C . VAL A 1 94 ? 12.371 -11.427 9.856 1.00 75.81 94 VAL A C 1
ATOM 756 O O . VAL A 1 94 ? 12.032 -10.385 10.414 1.00 75.81 94 VAL A O 1
ATOM 759 N N . TYR A 1 95 ? 13.443 -12.122 10.252 1.00 76.12 95 TYR A N 1
ATOM 760 C CA . TYR A 1 95 ? 14.302 -11.724 11.377 1.00 76.12 95 TYR A CA 1
ATOM 761 C C . TYR A 1 95 ? 15.423 -10.747 10.994 1.00 76.12 95 TYR A C 1
ATOM 763 O O . TYR A 1 95 ? 16.202 -10.330 11.852 1.00 76.12 95 TYR A O 1
ATOM 771 N N . LEU A 1 96 ? 15.531 -10.360 9.721 1.00 79.25 96 LEU A N 1
ATOM 772 C CA . LEU A 1 96 ? 16.510 -9.363 9.307 1.00 79.25 96 LEU A CA 1
ATOM 773 C C . LEU A 1 96 ? 16.008 -7.954 9.676 1.00 79.25 96 LEU A C 1
ATOM 775 O O . LEU A 1 96 ? 14.859 -7.615 9.380 1.00 79.25 96 LEU A O 1
ATOM 779 N N . PRO A 1 97 ? 16.856 -7.085 10.256 1.00 81.81 97 PRO A N 1
ATOM 780 C CA . PRO A 1 97 ? 16.494 -5.692 10.471 1.00 81.81 97 PRO A CA 1
ATOM 781 C C . PRO A 1 97 ? 16.105 -4.993 9.154 1.00 81.81 97 PRO A C 1
ATOM 783 O O . PRO A 1 97 ? 16.763 -5.201 8.125 1.00 81.81 97 PRO A O 1
ATOM 786 N N . PRO A 1 98 ? 15.086 -4.113 9.169 1.00 79.25 98 PRO A N 1
ATOM 787 C CA . PRO A 1 98 ? 14.569 -3.475 7.956 1.00 79.25 98 PRO A CA 1
ATOM 788 C C . PRO A 1 98 ? 15.619 -2.633 7.213 1.00 79.25 98 PRO A C 1
ATOM 790 O O . PRO A 1 98 ? 15.574 -2.534 5.987 1.00 79.25 98 PRO A O 1
ATOM 793 N N . GLU A 1 99 ? 16.598 -2.068 7.925 1.00 83.69 99 GLU A N 1
ATOM 794 C CA . GLU A 1 99 ? 17.698 -1.303 7.324 1.00 83.69 99 GLU A CA 1
ATOM 795 C C . GLU A 1 99 ? 18.590 -2.182 6.441 1.00 83.69 99 GLU A C 1
ATOM 797 O O . GLU A 1 99 ? 18.882 -1.830 5.298 1.00 83.69 99 GLU A O 1
ATOM 802 N N . MET A 1 100 ? 18.965 -3.363 6.934 1.00 83.38 100 MET A N 1
ATOM 803 C CA . MET A 1 100 ? 19.797 -4.311 6.190 1.00 83.38 100 MET A CA 1
ATOM 804 C C . MET A 1 100 ? 19.041 -4.901 4.996 1.00 83.38 100 MET A C 1
ATOM 806 O O . MET A 1 100 ? 19.617 -5.063 3.921 1.00 83.38 100 MET A O 1
ATOM 810 N N . MET A 1 101 ? 17.734 -5.153 5.141 1.00 83.88 101 MET A N 1
ATOM 811 C CA . MET A 1 101 ? 16.883 -5.600 4.033 1.00 83.88 101 MET A CA 1
ATOM 812 C C . MET A 1 101 ? 16.825 -4.561 2.905 1.00 83.88 101 MET A C 1
ATOM 814 O O . MET A 1 101 ? 16.924 -4.911 1.725 1.00 83.88 101 MET A O 1
ATOM 818 N N . TYR A 1 102 ? 16.707 -3.280 3.261 1.00 86.75 102 TYR A N 1
ATOM 819 C CA . TYR A 1 102 ? 16.699 -2.185 2.298 1.00 86.75 102 TYR A CA 1
ATOM 820 C C . TYR A 1 102 ? 18.027 -2.077 1.542 1.00 86.75 102 TYR A C 1
ATOM 822 O O . TYR A 1 102 ? 18.015 -2.021 0.311 1.00 86.75 102 TYR A O 1
ATOM 830 N N . TRP A 1 103 ? 19.162 -2.086 2.247 1.00 90.25 103 TRP A N 1
ATOM 831 C CA . TRP A 1 103 ? 20.477 -1.990 1.609 1.00 90.25 103 TRP A CA 1
ATOM 832 C C . TRP A 1 103 ? 20.758 -3.169 0.679 1.00 90.25 103 TRP A C 1
ATOM 834 O O . TRP A 1 103 ? 21.093 -2.936 -0.481 1.00 90.25 103 TRP A O 1
ATOM 844 N N . ASN A 1 104 ? 20.498 -4.401 1.126 1.00 86.12 104 ASN A N 1
ATOM 845 C CA . ASN A 1 104 ? 20.666 -5.601 0.303 1.00 86.12 104 ASN A CA 1
ATOM 846 C C . ASN A 1 104 ? 19.801 -5.555 -0.967 1.00 86.12 104 ASN A C 1
ATOM 848 O O . ASN A 1 104 ? 20.269 -5.858 -2.064 1.00 86.12 104 ASN A O 1
ATOM 852 N N . THR A 1 105 ? 18.540 -5.132 -0.843 1.00 86.88 105 THR A N 1
ATOM 853 C CA . THR A 1 105 ? 17.626 -5.031 -1.994 1.00 86.88 105 THR A CA 1
ATOM 854 C C . THR A 1 105 ? 18.059 -3.926 -2.953 1.00 86.88 105 THR A C 1
ATOM 856 O O . THR A 1 105 ? 18.053 -4.113 -4.170 1.00 86.88 105 THR A O 1
ATOM 859 N N . LYS A 1 106 ? 18.457 -2.769 -2.416 1.00 90.50 106 LYS A N 1
ATOM 860 C CA . LYS A 1 106 ? 18.938 -1.633 -3.204 1.00 90.50 106 LYS A CA 1
ATOM 861 C C . LYS A 1 106 ? 20.198 -1.996 -3.980 1.00 90.50 106 LYS A C 1
ATOM 863 O O . LYS A 1 106 ? 20.281 -1.675 -5.163 1.00 90.50 106 LYS A O 1
ATOM 868 N N . GLU A 1 107 ? 21.149 -2.663 -3.337 1.00 90.06 107 GLU A N 1
ATOM 869 C CA . GLU A 1 107 ? 22.387 -3.113 -3.968 1.00 90.06 107 GLU A CA 1
ATOM 870 C C . GLU A 1 107 ? 22.088 -4.120 -5.083 1.00 90.06 107 GLU A C 1
ATOM 872 O O . GLU A 1 107 ? 22.476 -3.885 -6.229 1.00 90.06 107 GLU A O 1
ATOM 877 N N . TYR A 1 108 ? 21.264 -5.135 -4.805 1.00 89.25 108 TYR A N 1
ATOM 878 C CA . TYR A 1 108 ? 20.834 -6.120 -5.800 1.00 89.25 108 TYR A CA 1
ATOM 879 C C . TYR A 1 108 ? 20.140 -5.482 -7.013 1.00 89.25 108 TYR A C 1
ATOM 881 O O . TYR A 1 108 ? 20.487 -5.767 -8.160 1.00 89.25 108 TYR A O 1
ATOM 889 N N . MET A 1 109 ? 19.183 -4.576 -6.790 1.00 89.06 109 MET A N 1
ATOM 890 C CA . MET A 1 109 ? 18.497 -3.864 -7.874 1.00 89.06 109 MET A CA 1
ATOM 891 C C . MET A 1 109 ? 19.451 -2.965 -8.659 1.00 89.06 109 MET A C 1
ATOM 893 O O . MET A 1 109 ? 19.364 -2.888 -9.889 1.00 89.06 109 MET A O 1
ATOM 897 N N . SER A 1 110 ? 20.364 -2.284 -7.967 1.00 88.12 110 SER A N 1
ATOM 898 C CA . SER A 1 110 ? 21.348 -1.433 -8.625 1.00 88.12 110 SER A CA 1
ATOM 899 C C . SER A 1 110 ? 22.260 -2.246 -9.546 1.00 88.12 110 SER A C 1
ATOM 901 O O . SER A 1 110 ? 22.511 -1.827 -10.678 1.00 88.12 110 SER A O 1
ATOM 903 N N . ASP A 1 111 ? 22.647 -3.450 -9.125 1.00 89.31 111 ASP A N 1
ATOM 904 C CA . ASP A 1 111 ? 23.558 -4.315 -9.866 1.00 89.31 111 ASP A CA 1
ATOM 905 C C . ASP A 1 111 ? 22.892 -5.091 -10.998 1.00 89.31 111 ASP A C 1
ATOM 907 O O . ASP A 1 111 ? 23.454 -5.171 -12.092 1.00 89.31 111 ASP A O 1
ATOM 911 N N . HIS A 1 112 ? 21.686 -5.614 -10.781 1.00 86.12 112 HIS A N 1
ATOM 912 C CA . HIS A 1 112 ? 21.012 -6.472 -11.757 1.00 86.12 112 HIS A CA 1
ATOM 913 C C . HIS A 1 112 ? 20.074 -5.728 -12.709 1.00 86.12 112 HIS A C 1
ATOM 915 O O . HIS A 1 112 ? 19.877 -6.175 -13.840 1.00 86.12 112 HIS A O 1
ATOM 921 N N . LEU A 1 113 ? 19.491 -4.602 -12.292 1.00 83.25 113 LEU A N 1
ATOM 922 C CA . LEU A 1 113 ? 18.516 -3.872 -13.108 1.00 83.25 113 LEU A CA 1
ATOM 923 C C . LEU A 1 113 ? 19.097 -2.562 -13.621 1.00 83.25 113 LEU A C 1
ATOM 925 O O . LEU A 1 113 ? 19.093 -2.317 -14.827 1.00 83.25 113 LEU A O 1
ATOM 929 N N . VAL A 1 114 ? 19.635 -1.733 -12.726 1.00 84.19 114 VAL A N 1
ATOM 930 C CA . VAL A 1 114 ? 20.063 -0.379 -13.097 1.00 84.19 114 VAL A CA 1
ATOM 931 C C . VAL A 1 114 ? 21.338 -0.422 -13.934 1.00 84.19 114 VAL A C 1
ATOM 933 O O . VAL A 1 114 ? 21.344 0.105 -15.046 1.00 84.19 114 VAL A O 1
ATOM 936 N N . ARG A 1 115 ? 22.402 -1.091 -13.466 1.00 83.12 115 ARG A N 1
ATOM 937 C CA . ARG A 1 115 ? 23.685 -1.164 -14.189 1.00 83.12 115 ARG A CA 1
ATOM 938 C C . ARG A 1 115 ? 23.551 -1.763 -15.601 1.00 83.12 115 ARG A C 1
ATOM 940 O O . ARG A 1 115 ? 24.103 -1.168 -16.526 1.00 83.12 115 ARG A O 1
ATOM 947 N N . PRO A 1 116 ? 22.828 -2.876 -15.841 1.00 83.75 116 PRO A N 1
ATOM 948 C CA . PRO A 1 116 ? 22.710 -3.447 -17.184 1.00 83.75 116 PRO A CA 1
ATOM 949 C C . PRO A 1 116 ? 21.823 -2.626 -18.121 1.00 83.75 116 PRO A C 1
ATOM 951 O O . PRO A 1 116 ? 22.030 -2.658 -19.332 1.00 83.75 116 PRO A O 1
ATOM 954 N N . VAL A 1 117 ? 20.828 -1.903 -17.598 1.00 79.69 117 VAL A N 1
ATOM 955 C CA . VAL A 1 117 ? 20.021 -0.969 -18.400 1.00 79.69 117 VAL A CA 1
ATOM 956 C C . VAL A 1 117 ? 20.846 0.257 -18.776 1.00 79.69 117 VAL A C 1
ATOM 958 O O . VAL A 1 117 ? 20.832 0.649 -19.940 1.00 79.69 117 VAL A O 1
ATOM 961 N N . LEU A 1 118 ? 21.630 0.801 -17.840 1.00 77.94 118 LEU A N 1
ATOM 962 C CA . LEU A 1 118 ? 22.531 1.922 -18.109 1.00 77.94 118 LEU A CA 1
ATOM 963 C C . LEU A 1 118 ? 23.577 1.552 -19.172 1.00 77.94 118 LEU A C 1
ATOM 965 O O . LEU A 1 118 ? 23.698 2.242 -20.177 1.00 77.94 118 LEU A O 1
ATOM 969 N N . LYS A 1 119 ? 24.242 0.395 -19.019 1.00 78.31 119 LYS A N 1
ATOM 970 C CA . LYS A 1 119 ? 25.216 -0.120 -20.000 1.00 78.31 119 LYS A CA 1
ATOM 971 C C . LYS A 1 119 ? 24.597 -0.336 -21.385 1.00 78.31 119 LYS A C 1
ATOM 973 O O . LYS A 1 119 ? 25.233 -0.044 -22.394 1.00 78.31 119 LYS A O 1
ATOM 978 N N . ARG A 1 120 ? 23.352 -0.827 -21.452 1.00 72.94 120 ARG A N 1
ATOM 979 C CA . ARG A 1 120 ? 22.621 -0.977 -22.722 1.00 72.94 120 ARG A CA 1
ATOM 980 C C . ARG A 1 120 ? 22.273 0.378 -23.342 1.00 72.94 120 ARG A C 1
ATOM 982 O O . ARG A 1 120 ? 22.478 0.553 -24.539 1.00 72.94 120 ARG A O 1
ATOM 989 N N . ALA A 1 121 ? 21.823 1.351 -22.556 1.00 67.50 121 ALA A N 1
ATOM 990 C CA . ALA A 1 121 ? 21.552 2.701 -23.046 1.00 67.50 121 ALA A CA 1
ATOM 991 C C . ALA A 1 121 ? 22.824 3.397 -23.573 1.00 67.50 121 ALA A C 1
ATOM 993 O O . ALA A 1 121 ? 22.795 3.987 -24.654 1.00 67.50 121 ALA A O 1
ATOM 994 N N . ASP A 1 122 ? 23.951 3.253 -22.870 1.00 66.31 122 ASP A N 1
ATOM 995 C CA . ASP A 1 122 ? 25.248 3.777 -23.313 1.00 66.31 122 ASP A CA 1
ATOM 996 C C . ASP A 1 122 ? 25.710 3.120 -24.622 1.00 66.31 122 ASP A C 1
ATOM 998 O O . ASP A 1 122 ? 26.176 3.813 -25.530 1.00 66.31 122 ASP A O 1
ATOM 1002 N N . SER A 1 123 ? 25.499 1.806 -24.777 1.00 59.38 123 SER A N 1
ATOM 1003 C CA . SER A 1 123 ? 25.818 1.096 -26.024 1.00 59.38 123 SER A CA 1
ATOM 1004 C C . SER A 1 123 ? 24.983 1.584 -27.214 1.00 59.38 123 SER A C 1
ATOM 1006 O O . SER A 1 123 ? 25.513 1.775 -28.305 1.00 59.38 123 SER A O 1
ATOM 1008 N N . VAL A 1 124 ? 23.698 1.897 -27.008 1.00 57.97 124 VAL A N 1
ATOM 1009 C CA . VAL A 1 124 ? 22.823 2.445 -28.059 1.00 57.97 124 VAL A CA 1
ATOM 1010 C C . VAL A 1 124 ? 23.241 3.865 -28.446 1.00 57.97 124 VAL A C 1
ATOM 1012 O O . VAL A 1 124 ? 23.190 4.217 -29.623 1.00 57.97 124 VAL A O 1
ATOM 1015 N N . LYS A 1 125 ? 23.724 4.672 -27.495 1.00 60.84 125 LYS A N 1
ATOM 1016 C CA . LYS A 1 125 ? 24.248 6.016 -27.779 1.00 60.84 125 LYS A CA 1
ATOM 1017 C C . LYS A 1 125 ? 25.504 5.977 -28.659 1.00 60.84 125 LYS A C 1
ATOM 1019 O O . LYS A 1 125 ? 25.663 6.838 -29.518 1.00 60.84 125 LYS A O 1
ATOM 1024 N N . GLN A 1 126 ? 26.367 4.977 -28.468 1.00 60.00 126 GLN A N 1
ATOM 1025 C CA . GLN A 1 126 ? 27.574 4.774 -29.281 1.00 60.00 126 GLN A CA 1
ATOM 1026 C C . GLN A 1 126 ? 27.270 4.178 -30.664 1.00 60.00 126 GLN A C 1
ATOM 1028 O O . GLN A 1 126 ? 27.924 4.535 -31.638 1.00 60.00 126 GLN A O 1
ATOM 1033 N N . ILE A 1 127 ? 26.251 3.320 -30.773 1.00 55.34 127 ILE A N 1
ATOM 1034 C CA . ILE A 1 127 ? 25.769 2.780 -32.057 1.00 55.34 127 ILE A CA 1
ATOM 1035 C C . ILE A 1 127 ? 25.009 3.855 -32.857 1.00 55.34 127 ILE A C 1
ATOM 1037 O O . ILE A 1 127 ? 25.043 3.869 -34.086 1.00 55.34 127 ILE A O 1
ATOM 1041 N N . GLY A 1 128 ? 24.362 4.804 -32.176 1.00 52.88 128 GLY A N 1
ATOM 1042 C CA . GLY A 1 128 ? 23.634 5.902 -32.806 1.00 52.88 128 GLY A CA 1
ATOM 1043 C C . GLY A 1 128 ? 24.495 6.765 -33.732 1.00 52.88 128 GLY A C 1
ATOM 1044 O O . GLY A 1 128 ? 24.022 7.134 -34.798 1.00 52.88 128 GLY A O 1
ATOM 1045 N N . SER A 1 129 ? 25.757 7.054 -33.400 1.00 58.38 129 SER A N 1
ATOM 1046 C CA . SER A 1 129 ? 26.594 7.929 -34.239 1.00 58.38 129 SER A CA 1
ATOM 1047 C C . SER A 1 129 ? 27.062 7.277 -35.543 1.00 58.38 129 SER A C 1
ATOM 1049 O O . SER A 1 129 ? 27.247 7.981 -36.529 1.00 58.38 129 SER A O 1
ATOM 1051 N N . THR A 1 130 ? 27.223 5.953 -35.577 1.00 55.09 130 THR A N 1
ATOM 1052 C CA . THR A 1 130 ? 27.743 5.217 -36.744 1.00 55.09 130 THR A CA 1
ATOM 1053 C C . THR A 1 130 ? 26.641 4.667 -37.648 1.00 55.09 130 THR A C 1
ATOM 1055 O O . THR A 1 130 ? 26.849 4.484 -38.843 1.00 55.09 130 THR A O 1
ATOM 1058 N N . VAL A 1 131 ? 25.442 4.430 -37.108 1.00 52.25 131 VAL A N 1
ATOM 1059 C CA . VAL A 1 131 ? 24.326 3.806 -37.840 1.00 52.25 131 VAL A CA 1
ATOM 1060 C C . VAL A 1 131 ? 23.366 4.852 -38.436 1.00 52.25 131 VAL A C 1
ATOM 1062 O O . VAL A 1 131 ? 22.566 4.527 -39.311 1.00 52.25 131 VAL A O 1
ATOM 1065 N N . LEU A 1 132 ? 23.505 6.140 -38.089 1.00 55.78 132 LEU A N 1
ATOM 1066 C CA . LEU A 1 132 ? 22.802 7.267 -38.736 1.00 55.78 132 LEU A CA 1
ATOM 1067 C C . LEU A 1 132 ? 23.108 7.433 -40.245 1.00 55.78 132 LEU A C 1
ATOM 1069 O O . LEU A 1 132 ? 22.470 8.252 -40.907 1.00 55.78 132 LEU A O 1
ATOM 1073 N N . GLU A 1 133 ? 24.058 6.675 -40.800 1.00 55.69 133 GLU A N 1
ATOM 1074 C CA . GLU A 1 133 ? 24.447 6.722 -42.220 1.00 55.69 133 GLU A CA 1
ATOM 1075 C C . GLU A 1 133 ? 23.927 5.543 -43.063 1.00 55.69 133 GLU A C 1
ATOM 1077 O O . GLU A 1 133 ? 24.069 5.556 -44.283 1.00 55.69 133 GLU A O 1
ATOM 1082 N N . SER A 1 134 ? 23.297 4.532 -42.452 1.00 64.31 134 SER A N 1
ATOM 1083 C CA . SER A 1 134 ? 22.816 3.344 -43.175 1.00 64.31 134 SER A CA 1
ATOM 1084 C C . SER A 1 134 ? 21.424 3.540 -43.801 1.00 64.31 134 SER A C 1
ATOM 1086 O O . SER A 1 134 ? 20.544 4.169 -43.219 1.00 64.31 134 SER A O 1
ATOM 1088 N N . SER A 1 135 ? 21.158 2.933 -44.960 1.00 60.16 135 SER A N 1
ATOM 1089 C CA . SER A 1 135 ? 19.818 2.935 -45.582 1.00 60.16 135 SER A CA 1
ATOM 1090 C C . SER A 1 135 ? 18.752 2.239 -44.723 1.00 60.16 135 SER A C 1
ATOM 1092 O O . SER A 1 135 ? 17.569 2.574 -44.790 1.00 60.16 135 SER A O 1
ATOM 1094 N N . LEU A 1 136 ? 19.170 1.305 -43.865 1.00 60.31 136 LEU A N 1
ATOM 1095 C CA . LEU A 1 136 ? 18.291 0.574 -42.956 1.00 60.31 136 LEU A CA 1
ATOM 1096 C C . LEU A 1 136 ? 17.721 1.473 -41.848 1.00 60.31 136 LEU A C 1
ATOM 1098 O O . LEU A 1 136 ? 16.556 1.333 -41.477 1.00 60.31 136 LEU A O 1
ATOM 1102 N N . THR A 1 137 ? 18.513 2.418 -41.335 1.00 65.81 137 THR A N 1
ATOM 1103 C CA . THR A 1 137 ? 18.043 3.371 -40.319 1.00 65.81 137 THR A CA 1
ATOM 1104 C C . THR A 1 137 ? 17.138 4.440 -40.889 1.00 65.81 137 THR A C 1
ATOM 1106 O O . THR A 1 137 ? 16.225 4.861 -40.187 1.00 65.81 137 THR A O 1
ATOM 1109 N N . ALA A 1 138 ? 17.330 4.840 -42.146 1.00 66.69 138 ALA A N 1
ATOM 1110 C CA . ALA A 1 138 ? 16.398 5.731 -42.829 1.00 66.69 138 ALA A CA 1
ATOM 1111 C C . ALA A 1 138 ? 15.008 5.083 -42.961 1.00 66.69 138 ALA A C 1
ATOM 1113 O O . ALA A 1 138 ? 14.013 5.699 -42.590 1.00 66.69 138 ALA A O 1
ATOM 1114 N N . TYR A 1 139 ? 14.949 3.811 -43.372 1.00 74.81 139 TYR A N 1
ATOM 1115 C CA . TYR A 1 139 ? 13.692 3.060 -43.454 1.00 74.81 139 TYR A CA 1
ATOM 1116 C C . TYR A 1 139 ? 13.041 2.846 -42.077 1.00 74.81 139 TYR A C 1
ATOM 1118 O O . TYR A 1 139 ? 11.838 3.041 -41.910 1.00 74.81 139 TYR A O 1
ATOM 1126 N N . ALA A 1 140 ? 13.827 2.475 -41.061 1.00 74.19 140 ALA A N 1
ATOM 1127 C CA . ALA A 1 140 ? 13.313 2.324 -39.700 1.00 74.19 140 ALA A CA 1
ATOM 1128 C C . ALA A 1 140 ? 12.802 3.658 -39.126 1.00 74.19 140 ALA A C 1
ATOM 1130 O O . ALA A 1 140 ? 11.771 3.683 -38.459 1.00 74.19 140 ALA A O 1
ATOM 1131 N N . ALA A 1 141 ? 13.488 4.766 -39.410 1.00 76.44 141 ALA A N 1
ATOM 1132 C CA . ALA A 1 141 ? 13.064 6.098 -39.005 1.00 76.44 141 ALA A CA 1
ATOM 1133 C C . ALA A 1 141 ? 11.758 6.526 -39.679 1.00 76.44 141 ALA A C 1
ATOM 1135 O O . ALA A 1 141 ? 10.883 7.050 -39.001 1.00 76.44 141 ALA A O 1
ATOM 1136 N N . GLU A 1 142 ? 11.596 6.256 -40.974 1.00 78.94 142 GLU A N 1
ATOM 1137 C CA . GLU A 1 142 ? 10.364 6.551 -41.713 1.00 78.94 142 GLU A CA 1
ATOM 1138 C C . GLU A 1 142 ? 9.169 5.761 -41.160 1.00 78.94 142 GLU A C 1
ATOM 1140 O O . GLU A 1 142 ? 8.100 6.321 -40.929 1.00 78.94 142 GLU A O 1
ATOM 1145 N N . ARG A 1 143 ? 9.367 4.476 -40.839 1.00 81.38 143 ARG A N 1
ATOM 1146 C CA . ARG A 1 143 ? 8.336 3.650 -40.189 1.00 81.38 143 ARG A CA 1
ATOM 1147 C C . ARG A 1 143 ? 7.962 4.146 -38.795 1.00 81.38 143 ARG A C 1
ATOM 1149 O O . ARG A 1 143 ? 6.799 4.060 -38.405 1.00 81.38 143 ARG A O 1
ATOM 1156 N N . LEU A 1 144 ? 8.934 4.648 -38.035 1.00 80.81 144 LEU A N 1
ATOM 1157 C CA . LEU A 1 144 ? 8.677 5.251 -36.728 1.00 80.81 144 LEU A CA 1
ATOM 1158 C C . LEU A 1 144 ? 7.929 6.580 -36.861 1.00 80.81 144 LEU A C 1
ATOM 1160 O O . LEU A 1 144 ? 7.009 6.825 -36.086 1.00 80.81 144 LEU A O 1
ATOM 1164 N N . ASP A 1 145 ? 8.276 7.399 -37.852 1.00 80.69 145 ASP A N 1
ATOM 1165 C CA . ASP A 1 145 ? 7.573 8.645 -38.163 1.00 80.69 145 ASP A CA 1
ATOM 1166 C C . ASP A 1 145 ? 6.107 8.358 -38.529 1.00 80.69 145 ASP A C 1
ATOM 1168 O O . ASP A 1 145 ? 5.187 8.907 -37.922 1.00 80.69 145 ASP A O 1
ATOM 1172 N N . GLU A 1 146 ? 5.867 7.382 -39.413 1.00 83.19 146 GLU A N 1
ATOM 1173 C CA . GLU A 1 146 ? 4.524 6.910 -39.770 1.00 83.19 146 GLU A CA 1
ATOM 1174 C C . GLU A 1 146 ? 3.746 6.437 -38.527 1.00 83.19 146 GLU A C 1
ATOM 1176 O O . GLU A 1 146 ? 2.607 6.857 -38.299 1.00 83.19 146 GLU A O 1
ATOM 1181 N N . ALA A 1 147 ? 4.373 5.642 -37.656 1.00 84.25 147 ALA A N 1
ATOM 1182 C CA . ALA A 1 147 ? 3.754 5.186 -36.414 1.00 84.25 147 ALA A CA 1
ATOM 1183 C C . ALA A 1 147 ? 3.403 6.346 -35.464 1.00 84.25 147 ALA A C 1
ATOM 1185 O O . ALA A 1 147 ? 2.325 6.334 -34.863 1.00 84.25 147 ALA A O 1
ATOM 1186 N N . PHE A 1 148 ? 4.256 7.369 -35.347 1.00 84.12 148 PHE A N 1
ATOM 1187 C CA . PHE A 1 148 ? 3.946 8.547 -34.539 1.00 84.12 148 PHE A CA 1
ATOM 1188 C C . PHE A 1 148 ? 2.809 9.377 -35.138 1.00 84.12 148 PHE A C 1
ATOM 1190 O O . PHE A 1 148 ? 1.956 9.834 -34.381 1.00 84.12 148 PHE A O 1
ATOM 1197 N N . THR A 1 149 ? 2.715 9.509 -36.466 1.00 85.31 149 THR A N 1
ATOM 1198 C CA . THR A 1 149 ? 1.575 10.206 -37.093 1.00 85.31 149 THR A CA 1
ATOM 1199 C C . THR A 1 149 ? 0.243 9.490 -36.852 1.00 85.31 149 THR A C 1
ATOM 1201 O O . THR A 1 149 ? -0.780 10.132 -36.602 1.00 85.31 149 THR A O 1
ATOM 1204 N N . VAL A 1 150 ? 0.234 8.154 -36.877 1.00 87.69 150 VAL A N 1
ATOM 1205 C CA . VAL A 1 150 ? -0.944 7.351 -36.521 1.00 87.69 150 VAL A CA 1
ATOM 1206 C C . VAL A 1 150 ? -1.248 7.486 -35.027 1.00 87.69 150 VAL A C 1
ATOM 1208 O O . VAL A 1 150 ? -2.404 7.676 -34.645 1.00 87.69 150 VAL A O 1
ATOM 1211 N N . GLY A 1 151 ? -0.213 7.457 -34.184 1.00 84.56 151 GLY A N 1
ATOM 1212 C CA . GLY A 1 151 ? -0.315 7.695 -32.746 1.00 84.56 151 GLY A CA 1
ATOM 1213 C C . GLY A 1 151 ? -0.933 9.054 -32.420 1.00 84.56 151 GLY A C 1
ATOM 1214 O O . GLY A 1 151 ? -1.830 9.123 -31.583 1.00 84.56 151 GLY A O 1
ATOM 1215 N N . ASP A 1 152 ? -0.526 10.118 -33.114 1.00 83.25 152 ASP A N 1
ATOM 1216 C CA . ASP A 1 152 ? -1.087 11.463 -32.961 1.00 83.25 152 ASP A CA 1
ATOM 1217 C C . ASP A 1 152 ? -2.595 11.483 -33.246 1.00 83.25 152 ASP A C 1
ATOM 1219 O O . ASP A 1 152 ? -3.356 12.028 -32.446 1.00 83.25 152 ASP A O 1
ATOM 1223 N N . LYS A 1 153 ? -3.054 10.801 -34.307 1.00 86.31 153 LYS A N 1
ATOM 1224 C CA . LYS A 1 153 ? -4.491 10.669 -34.621 1.00 86.31 153 LYS A CA 1
ATOM 1225 C C . LYS A 1 153 ? -5.264 9.966 -33.505 1.00 86.31 153 LYS A C 1
ATOM 1227 O O . LYS A 1 153 ? -6.388 10.355 -33.189 1.00 86.31 153 LYS A O 1
ATOM 1232 N N . PHE A 1 154 ? -4.682 8.935 -32.893 1.00 80.94 154 PHE A N 1
ATOM 1233 C CA . PHE A 1 154 ? -5.311 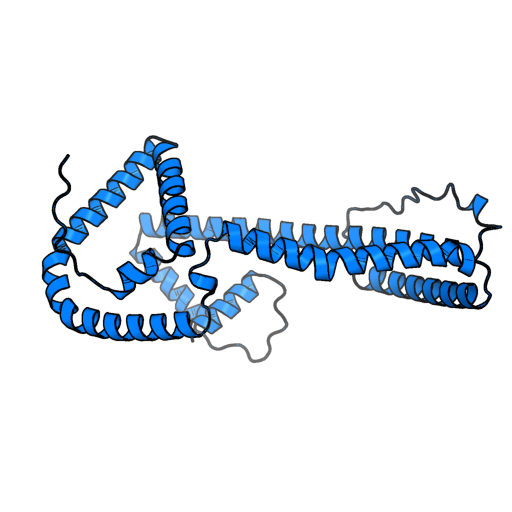8.235 -31.771 1.00 80.94 154 PHE A CA 1
ATOM 1234 C C . PHE A 1 154 ? -5.310 9.065 -30.486 1.00 80.94 154 PHE A C 1
ATOM 1236 O O . PHE A 1 154 ? -6.314 9.081 -29.774 1.00 80.94 154 PHE A O 1
ATOM 1243 N N . VAL A 1 155 ? -4.232 9.797 -30.208 1.00 83.38 155 VAL A N 1
ATOM 1244 C CA . VAL A 1 155 ? -4.180 10.754 -29.096 1.00 83.38 155 VAL A CA 1
ATOM 1245 C C . VAL A 1 155 ? -5.243 11.831 -29.275 1.00 83.38 155 VAL A C 1
ATOM 1247 O O . VAL A 1 155 ? -5.952 12.137 -28.322 1.00 83.38 155 VAL A O 1
ATOM 1250 N N . ASP A 1 156 ? -5.430 12.349 -30.486 1.00 81.62 156 ASP A N 1
ATOM 1251 C CA . ASP A 1 156 ? -6.467 13.342 -30.763 1.00 81.62 156 ASP A CA 1
ATOM 1252 C C . ASP A 1 156 ? -7.888 12.758 -30.667 1.00 81.62 156 ASP A C 1
ATOM 1254 O O . ASP A 1 156 ? -8.788 13.433 -30.168 1.00 81.62 156 ASP A O 1
ATOM 1258 N N . LYS A 1 157 ? -8.087 11.485 -31.037 1.00 82.94 157 LYS A N 1
ATOM 1259 C CA . LYS A 1 157 ? -9.381 10.790 -30.917 1.00 82.94 157 LYS A CA 1
ATOM 1260 C C . LYS A 1 157 ? -9.774 10.470 -29.469 1.00 82.94 157 LYS A C 1
ATOM 1262 O O . LYS A 1 157 ? -10.945 10.586 -29.120 1.00 82.94 157 LYS A O 1
ATOM 1267 N N . TYR A 1 158 ? -8.830 10.022 -28.639 1.00 74.00 158 TYR A N 1
ATOM 1268 C CA . TYR A 1 158 ? -9.122 9.524 -27.286 1.00 74.00 158 TYR A CA 1
ATOM 1269 C C . TYR A 1 158 ? -8.853 10.546 -26.174 1.00 74.00 158 TYR A C 1
ATOM 1271 O O . TYR A 1 158 ? -9.421 10.431 -25.085 1.00 74.00 158 TYR A O 1
ATOM 1279 N N . LEU A 1 159 ? -8.016 11.554 -26.427 1.00 72.06 159 LEU A N 1
ATOM 1280 C CA . LEU A 1 159 ? -7.645 12.604 -25.476 1.00 72.06 159 LEU A CA 1
ATOM 1281 C C . LEU A 1 159 ? -8.024 13.977 -26.050 1.00 72.06 159 LEU A C 1
ATOM 1283 O O . LEU A 1 159 ? -7.161 14.777 -26.424 1.00 72.06 159 LEU A O 1
ATOM 1287 N N . VAL A 1 160 ? -9.335 14.228 -26.124 1.00 67.94 160 VAL A N 1
ATOM 1288 C CA . VAL A 1 160 ? -9.910 15.505 -26.575 1.00 67.94 160 VAL A CA 1
ATOM 1289 C C . VAL A 1 160 ? -9.529 16.625 -25.588 1.00 67.94 160 VAL A C 1
ATOM 1291 O O . VAL A 1 160 ? -9.638 16.415 -24.376 1.00 67.94 160 VAL A O 1
ATOM 1294 N N . PRO A 1 161 ? -9.075 17.802 -26.060 1.00 62.06 161 PRO A N 1
ATOM 1295 C CA . PRO A 1 161 ? -8.803 18.953 -25.199 1.00 62.06 161 PRO A CA 1
ATOM 1296 C C . PRO A 1 161 ? -10.060 19.394 -24.434 1.00 62.06 161 PRO A C 1
ATOM 1298 O O . PRO A 1 161 ? -11.135 19.509 -25.021 1.00 62.06 161 PRO A O 1
ATOM 1301 N N . LEU A 1 162 ? -9.942 19.661 -23.130 1.00 58.47 162 LEU A N 1
ATOM 1302 C CA . LEU A 1 162 ? -11.037 20.258 -22.358 1.00 58.47 162 LEU A CA 1
ATOM 1303 C C . LEU A 1 162 ? -11.234 21.739 -22.760 1.00 58.47 162 LEU A C 1
ATOM 1305 O O . LEU A 1 162 ? -10.244 22.419 -23.047 1.00 58.47 162 LEU A O 1
ATOM 1309 N N . PRO A 1 163 ? -12.478 22.265 -22.766 1.00 50.41 163 PRO A N 1
ATOM 1310 C CA . PRO A 1 163 ? -12.750 23.648 -23.150 1.00 50.41 163 PRO A CA 1
ATOM 1311 C C . PRO A 1 163 ? -12.099 24.602 -22.142 1.00 50.41 163 PRO A C 1
ATOM 1313 O O . PRO A 1 163 ? -12.456 24.629 -20.965 1.00 50.41 163 PRO A O 1
ATOM 1316 N N . GLY A 1 164 ? -11.103 25.351 -22.612 1.00 55.41 164 GLY A N 1
ATOM 1317 C CA . GLY A 1 164 ? -10.277 26.235 -21.786 1.00 55.41 164 GLY A CA 1
ATOM 1318 C C . GLY A 1 164 ? -8.837 26.394 -22.271 1.00 55.41 164 GLY A C 1
ATOM 1319 O O . GLY A 1 164 ? -8.134 27.259 -21.763 1.00 55.41 164 GLY A O 1
ATOM 1320 N N . ASP A 1 165 ? -8.400 25.612 -23.259 1.00 45.78 165 ASP A N 1
ATOM 1321 C CA . ASP A 1 165 ? -7.046 25.713 -23.804 1.00 45.78 165 ASP A CA 1
ATOM 1322 C C . ASP A 1 165 ? -7.097 25.918 -25.325 1.00 45.78 165 ASP A C 1
ATOM 1324 O O . ASP A 1 165 ? -6.783 25.032 -26.117 1.00 45.78 165 ASP A O 1
ATOM 1328 N N . GLN A 1 166 ? -7.532 27.112 -25.741 1.00 55.75 166 GLN A N 1
ATOM 1329 C CA . GLN A 1 166 ? -7.157 27.651 -27.049 1.00 55.75 166 GLN A CA 1
ATOM 1330 C C . GLN A 1 166 ? -5.678 28.042 -26.977 1.00 55.75 166 GLN A C 1
ATOM 1332 O O . GLN A 1 166 ? -5.338 29.207 -26.814 1.00 55.75 166 GLN A O 1
ATOM 1337 N N . THR A 1 167 ? -4.796 27.051 -27.049 1.00 48.09 167 THR A N 1
ATOM 1338 C CA . THR A 1 167 ? -3.408 27.260 -27.456 1.00 48.09 167 THR A CA 1
ATOM 1339 C C . THR A 1 167 ? -2.993 26.142 -28.403 1.00 48.09 167 THR A C 1
ATOM 1341 O O . THR A 1 167 ? -2.072 25.368 -28.144 1.00 48.09 167 THR A O 1
ATOM 1344 N N . ASP A 1 168 ? -3.614 26.140 -29.581 1.00 52.00 168 ASP A N 1
ATOM 1345 C CA . ASP A 1 168 ? -2.830 26.003 -30.808 1.00 52.00 168 ASP A CA 1
ATOM 1346 C C . ASP A 1 168 ? -1.923 27.243 -30.915 1.00 52.00 168 ASP A C 1
ATOM 1348 O O . ASP A 1 168 ? -2.139 28.144 -31.716 1.00 52.00 168 ASP A O 1
ATOM 1352 N N . ALA A 1 169 ? -0.949 27.349 -30.011 1.00 40.97 169 ALA A N 1
ATOM 1353 C CA . ALA A 1 169 ? 0.145 28.291 -30.128 1.00 40.97 169 ALA A CA 1
ATOM 1354 C C . ALA A 1 169 ? 1.356 27.461 -30.568 1.00 40.97 169 ALA A C 1
ATOM 1356 O O . ALA A 1 169 ? 1.841 26.633 -29.785 1.00 40.97 169 ALA A O 1
ATOM 1357 N N . PRO A 1 170 ? 1.823 27.620 -31.815 1.00 42.53 170 PRO A N 1
ATOM 1358 C CA . PRO A 1 170 ? 3.015 26.958 -32.310 1.00 42.53 170 PRO A CA 1
ATOM 1359 C C . PRO A 1 170 ? 4.235 27.603 -31.648 1.00 42.53 170 PRO A C 1
ATOM 1361 O O . PRO A 1 170 ? 4.907 28.448 -32.220 1.00 42.53 170 PRO A O 1
ATOM 1364 N N . ALA A 1 171 ? 4.543 27.220 -30.411 1.00 41.00 171 ALA A N 1
ATOM 1365 C CA . ALA A 1 171 ? 5.714 27.738 -29.702 1.00 41.00 171 ALA A CA 1
ATOM 1366 C C . ALA A 1 171 ? 7.046 27.113 -30.174 1.00 41.00 171 ALA A C 1
ATOM 1368 O O . ALA A 1 171 ? 8.014 27.156 -29.431 1.00 41.00 171 ALA A O 1
ATOM 1369 N N . ASP A 1 172 ? 7.093 26.537 -31.380 1.00 43.56 172 ASP A N 1
ATOM 1370 C CA . ASP A 1 172 ? 8.310 26.030 -32.031 1.00 43.56 172 ASP A CA 1
ATOM 1371 C C . ASP A 1 172 ? 8.181 26.085 -33.580 1.00 43.56 172 ASP A C 1
ATOM 1373 O O . ASP A 1 172 ? 8.690 25.212 -34.283 1.00 43.56 172 ASP A O 1
ATOM 1377 N N . GLU A 1 173 ? 7.479 27.074 -34.156 1.00 43.12 173 GLU A N 1
ATOM 1378 C CA . GLU A 1 173 ? 7.495 27.276 -35.624 1.00 43.12 173 GLU A CA 1
ATOM 1379 C C . GLU A 1 173 ? 8.808 27.892 -36.150 1.00 43.12 173 GLU A C 1
ATOM 1381 O O . GLU A 1 173 ? 9.116 27.754 -37.335 1.00 43.12 173 GLU A O 1
ATOM 1386 N N . ASP A 1 174 ? 9.676 28.405 -35.272 1.00 40.19 174 ASP A N 1
ATOM 1387 C CA . ASP A 1 174 ? 10.956 29.035 -35.647 1.00 40.19 174 ASP A CA 1
ATOM 1388 C C . ASP A 1 174 ? 12.119 28.059 -35.928 1.00 40.19 174 ASP A C 1
ATOM 1390 O O . ASP A 1 174 ? 13.275 28.466 -36.058 1.00 40.19 174 ASP A O 1
ATOM 1394 N N . LYS A 1 175 ? 11.857 26.755 -36.076 1.00 44.78 175 LYS A N 1
ATOM 1395 C CA . LYS A 1 175 ? 12.853 25.797 -36.608 1.00 44.78 175 LYS A CA 1
ATOM 1396 C C . LYS A 1 175 ? 12.364 24.984 -37.801 1.00 44.78 175 LYS A C 1
ATOM 1398 O O . LYS A 1 175 ? 13.025 24.034 -38.209 1.00 44.78 175 LYS A O 1
ATOM 1403 N N . SER A 1 176 ? 11.246 25.372 -38.406 1.00 42.88 176 SER A N 1
ATOM 1404 C CA . SER A 1 176 ? 10.785 24.763 -39.659 1.00 42.88 176 SER A CA 1
ATOM 1405 C C . SER A 1 176 ? 11.660 25.138 -40.868 1.00 42.88 176 SER A C 1
ATOM 1407 O O . SER A 1 176 ? 11.671 24.407 -41.852 1.00 42.88 176 SER A O 1
ATOM 1409 N N . ALA A 1 177 ? 12.475 26.196 -40.769 1.00 40.84 177 ALA A N 1
ATOM 1410 C CA . ALA A 1 177 ? 13.373 26.642 -41.841 1.00 40.84 177 ALA A CA 1
ATOM 1411 C C . ALA A 1 177 ? 14.785 26.008 -41.824 1.00 40.84 177 ALA A C 1
ATOM 1413 O O . ALA A 1 177 ? 15.572 26.260 -42.730 1.00 40.84 177 ALA A O 1
ATOM 1414 N N . ILE A 1 178 ? 15.131 25.181 -40.825 1.00 43.66 178 ILE A N 1
ATOM 1415 C CA . ILE A 1 178 ? 16.432 24.465 -40.774 1.00 43.66 178 ILE A CA 1
ATOM 1416 C C . ILE A 1 178 ? 16.279 22.996 -41.233 1.00 43.66 178 ILE A C 1
ATOM 1418 O O . ILE A 1 178 ? 17.257 22.282 -41.441 1.00 43.66 178 ILE A O 1
ATOM 1422 N N . ALA A 1 179 ? 15.043 22.543 -41.457 1.00 44.78 179 ALA A N 1
ATOM 1423 C CA . ALA A 1 179 ? 14.698 21.142 -41.695 1.00 44.78 179 ALA A CA 1
ATOM 1424 C C . ALA A 1 179 ? 14.803 20.677 -43.162 1.00 44.78 179 ALA A C 1
ATOM 1426 O O . ALA A 1 179 ? 14.428 19.545 -43.458 1.00 44.78 179 ALA A O 1
ATOM 1427 N N . GLU A 1 180 ? 15.307 21.496 -44.089 1.00 44.94 180 GLU A N 1
ATOM 1428 C CA . GLU A 1 180 ? 15.478 21.058 -45.485 1.00 44.94 180 GLU A CA 1
ATOM 1429 C C . GLU A 1 180 ? 16.700 20.141 -45.691 1.00 44.94 180 GLU A C 1
ATOM 1431 O O . GLU A 1 180 ? 16.849 19.565 -46.764 1.00 44.94 180 GLU A O 1
ATOM 1436 N N . ASN A 1 181 ? 17.549 19.940 -44.669 1.00 49.03 181 ASN A N 1
ATOM 1437 C CA . ASN A 1 181 ? 18.788 19.156 -44.800 1.00 49.03 181 ASN A CA 1
ATOM 1438 C C . ASN A 1 181 ? 19.081 18.155 -43.658 1.00 49.03 181 ASN A C 1
ATOM 1440 O O . ASN A 1 181 ? 20.212 17.684 -43.524 1.00 49.03 181 ASN A O 1
ATOM 1444 N N . GLU A 1 182 ? 18.095 17.792 -42.829 1.00 53.97 182 GLU A N 1
ATOM 1445 C CA . GLU A 1 182 ? 18.293 16.805 -41.753 1.00 53.97 182 GLU A CA 1
ATOM 1446 C C . GLU A 1 182 ? 17.857 15.386 -42.165 1.00 53.97 182 GLU A C 1
ATOM 1448 O O . GLU A 1 182 ? 16.724 15.142 -42.579 1.00 53.97 182 GLU A O 1
ATOM 1453 N N . LYS A 1 183 ? 18.783 14.422 -42.031 1.00 63.84 183 LYS A N 1
ATOM 1454 C CA . LYS A 1 183 ? 18.584 12.990 -42.326 1.00 63.84 183 LYS A CA 1
ATOM 1455 C C . LYS A 1 183 ? 17.359 12.447 -41.567 1.00 63.84 183 LYS A C 1
ATOM 1457 O O . LYS A 1 183 ? 17.211 12.708 -40.374 1.00 63.84 183 LYS A O 1
ATOM 1462 N N . GLY A 1 184 ? 16.528 11.627 -42.224 1.00 64.44 184 GLY A N 1
ATOM 1463 C CA . GLY A 1 184 ? 15.201 11.188 -41.740 1.00 64.44 184 GLY A CA 1
ATOM 1464 C C . GLY A 1 184 ? 15.131 10.607 -40.316 1.00 64.44 184 GLY A C 1
ATOM 1465 O O . GLY A 1 184 ? 14.104 10.727 -39.652 1.00 64.44 184 GLY A O 1
ATOM 1466 N N . ALA A 1 185 ? 16.232 10.065 -39.789 1.00 64.25 185 ALA A N 1
ATOM 1467 C CA . ALA A 1 185 ? 16.331 9.611 -38.400 1.00 64.25 185 ALA A CA 1
ATOM 1468 C C . ALA A 1 185 ? 16.231 10.738 -37.358 1.00 64.25 185 ALA A C 1
ATOM 1470 O O . ALA A 1 185 ? 15.619 10.548 -36.310 1.00 64.25 185 ALA A O 1
ATOM 1471 N N . ILE A 1 186 ? 16.783 11.919 -37.643 1.00 68.19 186 ILE A N 1
ATOM 1472 C CA . ILE A 1 186 ? 16.739 13.077 -36.736 1.00 68.19 186 ILE A CA 1
ATOM 1473 C C . ILE A 1 186 ? 15.310 13.634 -36.669 1.00 68.19 186 ILE A C 1
ATOM 1475 O O . ILE A 1 186 ? 14.800 13.925 -35.584 1.00 68.19 186 ILE A O 1
ATOM 1479 N N . LYS A 1 187 ? 14.614 13.658 -37.811 1.00 76.75 187 LYS A N 1
ATOM 1480 C CA . LYS A 1 187 ? 13.206 14.056 -37.903 1.00 76.75 187 LYS A CA 1
ATOM 1481 C C . LYS A 1 187 ? 12.288 13.152 -37.070 1.00 76.75 187 LYS A C 1
ATOM 1483 O O . LYS A 1 187 ? 11.510 13.666 -36.269 1.00 76.75 187 LYS A O 1
ATOM 1488 N N . ALA A 1 188 ? 12.445 11.828 -37.169 1.00 76.69 188 ALA A N 1
ATOM 1489 C CA . ALA A 1 188 ? 11.659 10.872 -36.381 1.00 76.69 188 ALA A CA 1
ATOM 1490 C C . ALA A 1 188 ? 11.895 11.019 -34.863 1.00 76.69 188 ALA A C 1
ATOM 1492 O O . ALA A 1 188 ? 10.970 10.881 -34.059 1.00 76.69 188 ALA A O 1
ATOM 1493 N N . ILE A 1 189 ? 13.124 11.358 -34.452 1.00 75.56 189 ILE A N 1
ATOM 1494 C CA . ILE A 1 189 ? 13.455 11.630 -33.044 1.00 75.56 189 ILE A CA 1
ATOM 1495 C C . ILE A 1 189 ? 12.746 12.901 -32.555 1.00 75.56 189 ILE A C 1
ATOM 1497 O O . ILE A 1 189 ? 12.140 12.888 -31.478 1.00 75.56 189 ILE A O 1
ATOM 1501 N N . HIS A 1 190 ? 12.778 13.988 -33.331 1.00 78.12 190 HIS A N 1
ATOM 1502 C CA . HIS A 1 190 ? 12.067 15.222 -32.986 1.00 78.12 190 HIS A CA 1
ATOM 1503 C C . HIS A 1 190 ? 10.546 15.028 -32.951 1.00 78.12 190 HIS A C 1
ATOM 1505 O O . HIS A 1 190 ? 9.892 15.510 -32.018 1.00 78.12 190 HIS A O 1
ATOM 1511 N N . HIS A 1 191 ? 9.983 14.260 -33.892 1.00 81.31 191 HIS A N 1
ATOM 1512 C CA . HIS A 1 191 ? 8.561 13.903 -33.884 1.00 81.31 191 HIS A CA 1
ATOM 1513 C C . HIS A 1 191 ? 8.199 13.107 -32.625 1.00 81.31 191 HIS A C 1
ATOM 1515 O O . HIS A 1 191 ? 7.253 13.466 -31.922 1.00 81.31 191 HIS A O 1
ATOM 1521 N N . GLY A 1 192 ? 8.994 12.100 -32.255 1.00 81.75 192 GLY A N 1
ATOM 1522 C CA . GLY A 1 192 ? 8.780 11.319 -31.033 1.00 81.75 192 GLY A CA 1
ATOM 1523 C C . GLY A 1 192 ? 8.826 12.165 -29.751 1.00 81.75 192 GLY A C 1
ATOM 1524 O O . GLY A 1 192 ? 8.005 11.986 -28.845 1.00 81.75 192 GLY A O 1
ATOM 1525 N N . GLN A 1 193 ? 9.735 13.144 -29.676 1.00 79.12 193 GLN A N 1
ATOM 1526 C CA . GLN A 1 193 ? 9.791 14.090 -28.555 1.00 79.12 193 GLN A CA 1
ATOM 1527 C C . GLN A 1 193 ? 8.539 14.974 -28.482 1.00 79.12 193 GLN A C 1
ATOM 1529 O O . GLN A 1 193 ? 7.993 15.176 -27.391 1.00 79.12 193 GLN A O 1
AT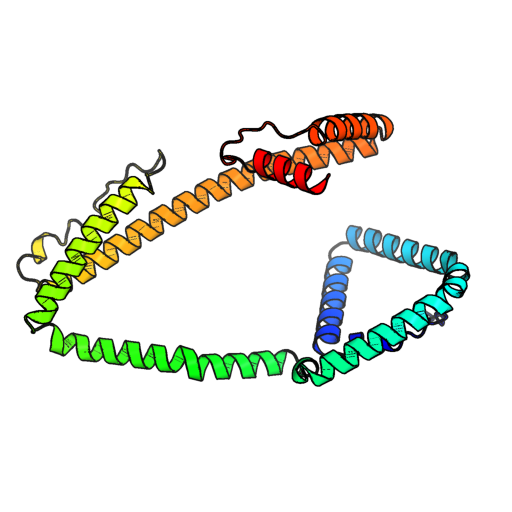OM 1534 N N . ARG A 1 194 ? 8.056 15.474 -29.626 1.00 81.94 194 ARG A N 1
ATOM 1535 C CA . ARG A 1 194 ? 6.826 16.274 -29.711 1.00 81.94 194 ARG A CA 1
ATOM 1536 C C . ARG A 1 194 ? 5.598 15.454 -29.311 1.00 81.94 194 ARG A C 1
ATOM 1538 O O . ARG A 1 194 ? 4.812 15.913 -28.480 1.00 81.94 194 ARG A O 1
ATOM 1545 N N . PHE A 1 195 ? 5.485 14.228 -29.821 1.00 86.38 195 PHE A N 1
ATOM 1546 C CA . PHE A 1 195 ? 4.419 13.285 -29.481 1.00 86.38 195 PHE A CA 1
ATOM 1547 C C . PHE A 1 195 ? 4.384 12.992 -27.974 1.00 86.38 195 PHE A C 1
ATOM 1549 O O . PHE A 1 195 ? 3.343 13.139 -27.334 1.00 86.38 195 PHE A O 1
ATOM 1556 N N . SER A 1 196 ? 5.533 12.670 -27.371 1.00 82.31 196 SER A N 1
ATOM 1557 C CA . SER A 1 196 ? 5.642 12.397 -25.931 1.00 82.31 196 SER A CA 1
ATOM 1558 C C . SER A 1 196 ? 5.211 13.592 -25.073 1.00 82.31 196 SER A C 1
ATOM 1560 O O . SER A 1 196 ? 4.432 13.437 -24.128 1.00 82.31 196 SER A O 1
ATOM 1562 N N . ARG A 1 197 ? 5.645 14.810 -25.429 1.00 81.81 197 ARG A N 1
ATOM 1563 C CA . ARG A 1 197 ? 5.225 16.041 -24.737 1.00 81.81 197 ARG A CA 1
ATOM 1564 C C . ARG A 1 197 ? 3.715 16.268 -24.855 1.00 81.81 197 ARG A C 1
ATOM 1566 O O . ARG A 1 197 ? 3.076 16.570 -23.844 1.00 81.81 197 ARG A O 1
ATOM 1573 N N . LYS A 1 198 ? 3.140 16.080 -26.050 1.00 84.25 198 LYS A N 1
ATOM 1574 C CA . LYS A 1 198 ? 1.694 16.212 -26.308 1.00 84.25 198 LYS A CA 1
ATOM 1575 C C . LYS A 1 198 ? 0.890 15.189 -25.501 1.00 84.25 198 LYS A C 1
ATOM 1577 O O . LYS A 1 198 ? -0.046 15.571 -24.799 1.00 84.25 198 LYS A O 1
ATOM 1582 N N . LEU A 1 199 ? 1.298 13.920 -25.523 1.00 84.88 199 LEU A N 1
ATOM 1583 C CA . LEU A 1 199 ? 0.663 12.840 -24.768 1.00 84.88 199 LEU A CA 1
ATOM 1584 C C . LEU A 1 199 ? 0.724 13.097 -23.258 1.00 84.88 199 LEU A C 1
ATOM 1586 O O . LEU A 1 199 ? -0.304 13.050 -22.583 1.00 84.88 199 LEU A O 1
ATOM 1590 N N . LYS A 1 200 ? 1.912 13.425 -22.734 1.00 82.38 200 LYS A N 1
ATOM 1591 C CA . LYS A 1 200 ? 2.109 13.728 -21.312 1.00 82.38 200 LYS A CA 1
ATOM 1592 C C . LYS A 1 200 ? 1.207 14.876 -20.870 1.00 82.38 200 LYS A C 1
ATOM 1594 O O . LYS A 1 200 ? 0.485 14.724 -19.889 1.00 82.38 200 LYS A O 1
ATOM 1599 N N . ARG A 1 201 ? 1.195 15.998 -21.602 1.00 81.25 201 ARG A N 1
ATOM 1600 C CA . ARG A 1 201 ? 0.338 17.155 -21.289 1.00 81.25 201 ARG A CA 1
ATOM 1601 C C . ARG A 1 201 ? -1.134 16.746 -21.230 1.00 81.25 201 ARG A C 1
ATOM 1603 O O . ARG A 1 201 ? -1.781 16.990 -20.217 1.00 81.25 201 ARG A O 1
ATOM 1610 N N . ARG A 1 202 ? -1.645 16.053 -22.250 1.00 78.75 202 ARG A N 1
ATOM 1611 C CA . ARG A 1 202 ? -3.069 15.684 -22.326 1.00 78.75 202 ARG A CA 1
ATOM 1612 C C . ARG A 1 202 ? -3.497 14.684 -21.258 1.00 78.75 202 ARG A C 1
ATOM 1614 O O . ARG A 1 202 ? -4.541 14.870 -20.638 1.00 78.75 202 ARG A O 1
ATOM 1621 N N . LEU A 1 203 ? -2.674 13.672 -20.989 1.00 82.19 203 LEU A N 1
ATOM 1622 C CA . LEU A 1 203 ? -2.938 12.728 -19.905 1.00 82.19 203 LEU A CA 1
ATOM 1623 C C . LEU A 1 203 ? -2.934 13.433 -18.552 1.00 82.19 203 LEU A C 1
ATOM 1625 O O . LEU A 1 203 ? -3.879 13.270 -17.792 1.00 82.19 203 LEU A O 1
ATOM 1629 N N . THR A 1 204 ? -1.924 14.264 -18.275 1.00 82.56 204 THR A N 1
ATOM 1630 C CA . THR A 1 204 ? -1.855 14.995 -16.999 1.00 82.56 204 THR A CA 1
ATOM 1631 C C . THR A 1 204 ? -3.026 15.953 -16.806 1.00 82.56 204 THR A C 1
ATOM 1633 O O . THR A 1 204 ? -3.528 16.075 -15.697 1.00 82.56 204 THR A O 1
ATOM 1636 N N . GLN A 1 205 ? -3.502 16.610 -17.867 1.00 79.00 205 GLN A N 1
ATOM 1637 C CA . GLN A 1 205 ? -4.669 17.487 -17.785 1.00 79.00 205 GLN A CA 1
ATOM 1638 C C . GLN A 1 205 ? -5.949 16.700 -17.496 1.00 79.00 205 GLN A C 1
ATOM 1640 O O . GLN A 1 205 ? -6.722 17.105 -16.630 1.00 79.00 205 GLN A O 1
ATOM 1645 N N . ARG A 1 206 ? -6.160 15.566 -18.173 1.00 77.75 206 ARG A N 1
ATOM 1646 C CA . ARG A 1 206 ? -7.345 14.730 -17.960 1.00 77.75 206 ARG A CA 1
ATOM 1647 C C . ARG A 1 206 ? -7.364 14.113 -16.567 1.00 77.75 206 ARG A C 1
ATOM 1649 O O . ARG A 1 206 ? -8.367 14.239 -15.874 1.00 77.75 206 ARG A O 1
ATOM 1656 N N . THR A 1 207 ? -6.245 13.545 -16.119 1.00 80.50 207 THR A N 1
ATOM 1657 C CA . THR A 1 207 ? -6.148 12.986 -14.765 1.00 80.50 207 THR A CA 1
ATOM 1658 C C . THR A 1 207 ? -6.322 14.059 -13.699 1.00 80.50 207 THR A C 1
ATOM 1660 O O . THR A 1 207 ? -6.936 13.805 -12.670 1.00 80.50 207 THR A O 1
ATOM 1663 N N . LEU A 1 208 ? -5.841 15.280 -13.943 1.00 80.00 208 LEU A N 1
ATOM 1664 C CA . LEU A 1 208 ? -6.003 16.398 -13.020 1.00 80.00 208 LEU A CA 1
ATOM 1665 C C . LEU A 1 208 ? -7.440 16.940 -13.006 1.00 80.00 208 LEU A C 1
ATOM 1667 O O . LEU A 1 208 ? -7.931 17.309 -11.940 1.00 80.00 208 LEU A O 1
ATOM 1671 N N . ALA A 1 209 ? -8.126 16.976 -14.149 1.00 78.06 209 ALA A N 1
ATOM 1672 C CA . ALA A 1 209 ? -9.536 17.352 -14.233 1.00 78.06 209 ALA A CA 1
ATOM 1673 C C . ALA A 1 209 ? -10.433 16.317 -13.541 1.00 78.06 209 ALA A C 1
ATOM 1675 O O . ALA A 1 209 ? -11.256 16.692 -12.707 1.00 78.06 209 ALA A O 1
ATOM 1676 N N . GLU A 1 210 ? -10.212 15.029 -13.813 1.00 77.38 210 GLU A N 1
ATOM 1677 C CA . GLU A 1 210 ? -10.894 13.926 -13.134 1.00 77.38 210 GLU A CA 1
ATOM 1678 C C . GLU A 1 210 ? -10.606 13.989 -11.628 1.00 77.38 210 GLU A C 1
ATOM 1680 O O . GLU A 1 210 ? -11.538 14.091 -10.842 1.00 77.38 210 GLU A O 1
ATOM 1685 N N . ALA A 1 211 ? -9.346 14.111 -11.199 1.00 72.69 211 ALA A N 1
ATOM 1686 C CA . ALA A 1 211 ? -9.001 14.252 -9.782 1.00 72.69 211 ALA A CA 1
ATOM 1687 C C . ALA A 1 211 ? -9.634 15.487 -9.112 1.00 72.69 211 ALA A C 1
ATOM 1689 O O . ALA A 1 211 ? -10.012 15.430 -7.941 1.00 72.69 211 ALA A O 1
ATOM 1690 N N . ARG A 1 212 ? -9.776 16.614 -9.825 1.00 79.62 212 ARG A N 1
ATOM 1691 C CA . ARG A 1 212 ? -10.492 17.799 -9.318 1.00 79.62 212 ARG A CA 1
ATOM 1692 C C . ARG A 1 212 ? -11.994 17.549 -9.194 1.00 79.62 212 ARG A C 1
ATOM 1694 O O . ARG A 1 212 ? -12.572 18.000 -8.207 1.00 79.62 212 ARG A O 1
ATOM 1701 N N . ALA A 1 213 ? -12.602 16.833 -10.139 1.00 74.56 213 ALA A N 1
ATOM 1702 C CA . ALA A 1 213 ? -13.994 16.404 -10.042 1.00 74.56 213 ALA A CA 1
ATOM 1703 C C . ALA A 1 213 ? -14.190 15.474 -8.832 1.00 74.56 213 ALA A C 1
ATOM 1705 O O . ALA A 1 213 ? -15.038 15.761 -7.990 1.00 74.56 213 ALA A O 1
ATOM 1706 N N . LEU A 1 214 ? -13.315 14.474 -8.654 1.00 74.31 214 LEU A N 1
ATOM 1707 C CA . LEU A 1 214 ? -13.326 13.583 -7.486 1.00 74.31 214 LEU A CA 1
ATOM 1708 C C . LEU A 1 214 ? -13.148 14.355 -6.172 1.00 74.31 214 LEU A C 1
ATOM 1710 O O . LEU A 1 214 ? -13.833 14.082 -5.195 1.00 74.31 214 LEU A O 1
ATOM 1714 N N . LYS A 1 215 ? -12.257 15.354 -6.138 1.00 75.75 215 LYS A N 1
ATOM 1715 C CA . LYS A 1 215 ? -12.036 16.200 -4.954 1.00 75.75 215 LYS A CA 1
ATOM 1716 C C . LYS A 1 215 ? -13.247 17.072 -4.613 1.00 75.75 215 LYS A C 1
ATOM 1718 O O . LYS A 1 215 ? -13.450 17.408 -3.449 1.00 75.75 215 LYS A O 1
ATOM 1723 N N . LYS A 1 216 ? -14.015 17.507 -5.614 1.00 79.31 216 LYS A N 1
ATOM 1724 C CA . LYS A 1 216 ? -15.246 18.272 -5.384 1.00 79.31 216 LYS A CA 1
ATOM 1725 C C . LYS A 1 216 ? -16.346 17.354 -4.848 1.00 79.31 216 LYS A C 1
ATOM 1727 O O . LYS A 1 216 ? -16.944 17.682 -3.831 1.00 79.31 216 LYS A O 1
ATOM 1732 N N . GLN A 1 217 ? -16.498 16.178 -5.451 1.00 72.06 217 GLN A N 1
ATOM 1733 C CA . GLN A 1 217 ? -17.447 15.151 -5.026 1.00 72.06 217 GLN A CA 1
ATOM 1734 C C . GLN A 1 217 ? -17.136 14.615 -3.616 1.00 72.06 217 GLN A C 1
ATOM 1736 O O . GLN A 1 217 ? -18.031 14.440 -2.796 1.00 72.06 217 GLN A O 1
ATOM 1741 N N . SER A 1 218 ? -15.856 14.453 -3.261 1.00 69.62 218 SER A N 1
ATOM 1742 C CA . SER A 1 218 ? -15.470 14.030 -1.910 1.00 69.62 218 SER A CA 1
ATOM 1743 C C . SER A 1 218 ? -15.754 15.084 -0.838 1.00 69.62 218 SER A C 1
ATOM 1745 O O . SER A 1 218 ? -16.028 14.721 0.301 1.00 69.62 218 SER A O 1
ATOM 1747 N N . ARG A 1 219 ? -15.754 16.383 -1.174 1.00 72.31 219 ARG A N 1
ATOM 1748 C CA . ARG A 1 219 ? -16.201 17.435 -0.241 1.00 72.31 219 ARG A CA 1
ATOM 1749 C C . ARG A 1 219 ? -17.693 17.337 0.055 1.00 72.31 219 ARG A C 1
ATOM 1751 O O . ARG A 1 219 ? -18.085 17.533 1.198 1.00 72.31 219 ARG A O 1
ATOM 1758 N N . GLU A 1 220 ? -18.503 17.026 -0.950 1.00 74.31 220 GLU A N 1
ATOM 1759 C CA . GLU A 1 220 ? -19.947 16.830 -0.781 1.00 74.31 220 GLU A CA 1
ATOM 1760 C C . GLU A 1 220 ? -20.221 15.593 0.089 1.00 74.31 220 GLU A C 1
ATOM 1762 O O . GLU A 1 220 ? -20.981 15.686 1.051 1.00 74.31 220 GLU A O 1
ATOM 1767 N N . ALA A 1 221 ? -19.493 14.492 -0.127 1.00 72.25 221 ALA A N 1
ATOM 1768 C CA . ALA A 1 221 ? -19.562 13.305 0.730 1.00 72.25 221 ALA A CA 1
ATOM 1769 C C . ALA A 1 221 ? -19.136 13.584 2.185 1.00 72.25 221 ALA A C 1
ATOM 1771 O O . ALA A 1 221 ? -19.799 13.141 3.121 1.00 72.25 221 ALA A O 1
ATOM 1772 N N . ILE A 1 222 ? -18.064 14.356 2.399 1.00 71.81 222 ILE A N 1
ATOM 1773 C CA . ILE A 1 222 ? -17.627 14.756 3.746 1.00 71.81 222 ILE A CA 1
ATOM 1774 C C . ILE A 1 222 ? -18.701 15.601 4.437 1.00 71.81 222 ILE A C 1
ATOM 1776 O O . ILE A 1 222 ? -18.974 15.379 5.612 1.00 71.81 222 ILE A O 1
ATOM 1780 N N . ASN A 1 223 ? -19.350 16.523 3.722 1.00 78.25 223 ASN A N 1
ATOM 1781 C CA . ASN A 1 223 ? -20.437 17.320 4.288 1.00 78.25 223 ASN A CA 1
ATOM 1782 C C . ASN A 1 223 ? -21.640 16.450 4.681 1.00 78.25 223 ASN A C 1
ATOM 1784 O O . ASN A 1 223 ? -22.242 16.694 5.721 1.00 78.25 223 ASN A O 1
ATOM 1788 N N . ILE A 1 224 ? -21.959 15.414 3.898 1.00 80.75 224 ILE A N 1
ATOM 1789 C CA . ILE A 1 224 ? -23.012 14.444 4.241 1.00 80.75 224 ILE A CA 1
ATOM 1790 C C . ILE A 1 224 ? -22.631 13.644 5.494 1.00 80.75 224 ILE A C 1
ATOM 1792 O O . ILE A 1 224 ? -23.475 13.436 6.360 1.00 80.75 224 ILE A O 1
ATOM 1796 N N . LEU A 1 225 ? -21.369 13.229 5.632 1.00 75.81 225 LEU A N 1
ATOM 1797 C CA . LEU A 1 225 ? -20.891 12.525 6.828 1.00 75.81 225 LEU A CA 1
ATOM 1798 C C . LEU A 1 225 ? -20.892 13.422 8.073 1.00 75.81 225 LEU A C 1
ATOM 1800 O O . LEU A 1 225 ? -21.259 12.963 9.152 1.00 75.81 225 LEU A O 1
ATOM 1804 N N . ILE A 1 226 ? -20.524 14.697 7.927 1.00 79.69 226 ILE A N 1
ATOM 1805 C CA . ILE A 1 226 ? -20.621 15.695 9.002 1.00 79.69 226 ILE A CA 1
ATOM 1806 C C . ILE A 1 226 ? -22.088 15.892 9.395 1.00 79.69 226 ILE A C 1
ATOM 1808 O O . ILE A 1 226 ? -22.409 15.823 10.576 1.00 79.69 226 ILE A O 1
ATOM 1812 N N . TYR A 1 227 ? -22.987 16.033 8.418 1.00 82.19 227 TYR A N 1
ATOM 1813 C CA . TYR A 1 227 ? -24.424 16.126 8.665 1.00 82.19 227 TYR A CA 1
ATOM 1814 C C . TYR A 1 227 ? -24.973 14.878 9.370 1.00 82.19 227 TYR A C 1
ATOM 1816 O O . TYR A 1 227 ? -25.742 14.997 10.317 1.00 82.19 227 TYR A O 1
ATOM 1824 N N . ALA A 1 228 ? -24.546 13.677 8.972 1.00 78.12 228 ALA A N 1
ATOM 1825 C CA . ALA A 1 228 ? -24.929 12.439 9.645 1.00 78.12 228 ALA A CA 1
ATOM 1826 C C . ALA A 1 228 ? -24.425 12.398 11.098 1.00 78.12 228 ALA A C 1
ATOM 1828 O O . ALA A 1 228 ? -25.165 11.989 11.990 1.00 78.12 228 ALA A O 1
ATOM 1829 N N . ALA A 1 229 ? -23.199 12.861 11.359 1.00 75.00 229 ALA A N 1
ATOM 1830 C CA . ALA A 1 229 ? -22.649 12.949 12.710 1.00 75.00 229 ALA A CA 1
ATOM 1831 C C . ALA A 1 229 ? -23.402 13.970 13.580 1.00 75.00 229 ALA A C 1
ATOM 1833 O O . ALA A 1 229 ? -23.706 13.681 14.737 1.00 75.00 229 ALA A O 1
ATOM 1834 N N . GLU A 1 230 ? -23.760 15.129 13.022 1.00 79.69 230 GLU A N 1
ATOM 1835 C CA . GLU A 1 230 ? -24.599 16.127 13.694 1.00 79.69 230 GLU A CA 1
ATOM 1836 C C . GLU A 1 230 ? -26.005 15.580 13.973 1.00 79.69 230 GLU A C 1
ATOM 1838 O O . GLU A 1 230 ? -26.525 15.756 15.075 1.00 79.69 230 GLU A O 1
ATOM 1843 N N . LEU A 1 231 ? -26.596 14.849 13.024 1.00 77.31 231 LEU A N 1
ATOM 1844 C CA . LEU A 1 231 ? -27.912 14.227 13.170 1.00 77.31 231 LEU A CA 1
ATOM 1845 C C . LEU A 1 231 ? -27.917 13.139 14.255 1.00 77.31 231 LEU A C 1
ATOM 1847 O O . LEU A 1 231 ? -28.868 13.041 15.020 1.00 77.31 231 LEU A O 1
ATOM 1851 N N . ILE A 1 232 ? -26.841 12.354 14.373 1.00 76.19 232 ILE A N 1
ATOM 1852 C CA . ILE A 1 232 ? -26.668 11.364 15.451 1.00 76.19 232 ILE A CA 1
ATOM 1853 C C . ILE A 1 232 ? -26.494 12.050 16.814 1.00 76.19 232 ILE A C 1
ATOM 1855 O O . ILE A 1 232 ? -27.024 11.564 17.814 1.00 76.19 232 ILE A O 1
ATOM 1859 N N . ALA A 1 233 ? -25.761 13.167 16.861 1.00 77.44 233 ALA A N 1
ATOM 1860 C CA . ALA A 1 233 ? -25.512 13.921 18.088 1.00 77.44 233 ALA A CA 1
ATOM 1861 C C . ALA A 1 233 ? -26.760 14.660 18.602 1.00 77.44 233 ALA A C 1
ATOM 1863 O O . ALA A 1 233 ? -26.920 14.826 19.810 1.00 77.44 233 ALA A O 1
ATOM 1864 N N . THR A 1 234 ? -27.626 15.105 17.691 1.00 81.50 234 THR A N 1
ATOM 1865 C CA . THR A 1 234 ? -28.866 15.829 18.005 1.00 81.50 234 THR A CA 1
ATOM 1866 C C . THR A 1 234 ? -30.040 14.884 18.246 1.00 81.50 234 THR A C 1
ATOM 1868 O O . THR A 1 234 ? -30.680 15.002 19.286 1.00 81.50 234 THR A O 1
ATOM 1871 N N . ASP A 1 235 ? -30.278 13.915 17.350 1.00 85.38 235 ASP A N 1
ATOM 1872 C CA . ASP A 1 235 ? -31.416 12.988 17.407 1.00 85.38 235 ASP A CA 1
ATOM 1873 C C . ASP A 1 235 ? -31.071 11.563 16.909 1.00 85.38 235 ASP A C 1
ATOM 1875 O O . ASP A 1 235 ? -31.305 11.205 15.745 1.00 85.38 235 ASP A O 1
ATOM 1879 N N . PRO A 1 236 ? -30.629 10.653 17.799 1.00 79.00 236 PRO A N 1
ATOM 1880 C CA . PRO A 1 236 ? -30.206 9.306 17.402 1.00 79.00 236 PRO A CA 1
ATOM 1881 C C . PRO A 1 236 ? -31.350 8.443 16.841 1.00 79.00 236 PRO A C 1
ATOM 1883 O O . PRO A 1 236 ? -31.119 7.530 16.048 1.00 79.00 236 PRO A O 1
ATOM 1886 N N . LYS A 1 237 ? -32.606 8.725 17.215 1.00 82.00 237 LYS A N 1
ATOM 1887 C CA . LYS A 1 237 ? -33.782 7.983 16.721 1.00 82.00 237 LYS A CA 1
ATOM 1888 C C . LYS A 1 237 ? -34.116 8.318 15.266 1.00 82.00 237 LYS A C 1
ATOM 1890 O O . LYS A 1 237 ? -34.476 7.419 14.511 1.00 82.00 237 LYS A O 1
ATOM 1895 N N . LEU A 1 238 ? -33.983 9.587 14.878 1.00 79.75 238 LEU A N 1
ATOM 1896 C CA . LEU A 1 238 ? -34.225 10.044 13.508 1.00 79.75 238 LEU A CA 1
ATOM 1897 C C . LEU A 1 238 ? -33.100 9.545 12.590 1.00 79.75 238 LEU A C 1
ATOM 1899 O O . LEU A 1 238 ? -33.368 9.012 11.514 1.00 79.75 238 LEU A O 1
ATOM 1903 N N . ALA A 1 239 ? -31.851 9.601 13.065 1.00 77.56 239 ALA A N 1
ATOM 1904 C CA . ALA A 1 239 ? -30.707 9.031 12.359 1.00 77.56 239 ALA A CA 1
ATOM 1905 C C . ALA A 1 239 ? -30.895 7.532 12.052 1.00 77.56 239 ALA A C 1
ATOM 1907 O O . ALA A 1 239 ? -30.648 7.104 10.927 1.00 77.56 239 ALA A O 1
ATOM 1908 N N . LEU A 1 240 ? -31.408 6.745 13.007 1.00 77.81 240 LEU A N 1
ATOM 1909 C CA . LEU A 1 240 ? -31.714 5.326 12.785 1.00 77.81 240 LEU A CA 1
ATOM 1910 C C . LEU A 1 240 ? -32.832 5.098 11.761 1.00 77.81 240 LEU A C 1
ATOM 1912 O O . LEU A 1 240 ? -32.747 4.154 10.981 1.00 77.81 240 LEU A O 1
ATOM 1916 N N . GLN A 1 241 ? -33.862 5.947 11.729 1.00 85.62 241 GLN A N 1
ATOM 1917 C CA . GLN A 1 241 ? -34.921 5.853 10.716 1.00 85.62 241 GLN A CA 1
ATOM 1918 C C . GLN A 1 241 ? -34.374 6.131 9.315 1.00 85.62 241 GLN A C 1
ATOM 1920 O O . GLN A 1 241 ? -34.630 5.359 8.397 1.00 85.62 241 GLN A O 1
ATOM 1925 N N . LYS A 1 242 ? -33.554 7.175 9.163 1.00 81.56 242 LYS A N 1
ATOM 1926 C CA . LYS A 1 242 ? -32.922 7.523 7.882 1.00 81.56 242 LYS A CA 1
ATOM 1927 C C . LYS A 1 242 ? -31.902 6.484 7.430 1.00 81.56 242 LYS A C 1
ATOM 1929 O O . LYS A 1 242 ? -31.840 6.170 6.247 1.00 81.56 242 LYS A O 1
ATOM 1934 N N . ALA A 1 243 ? -31.145 5.916 8.367 1.00 79.31 243 ALA A N 1
ATOM 1935 C CA . ALA A 1 243 ? -30.246 4.803 8.089 1.00 79.31 243 ALA A CA 1
ATOM 1936 C C . ALA A 1 243 ? -31.019 3.561 7.628 1.00 79.31 243 ALA A C 1
ATOM 1938 O O . ALA A 1 243 ? -30.585 2.891 6.698 1.00 79.31 243 ALA A O 1
ATOM 1939 N N . LYS A 1 244 ? -32.178 3.283 8.236 1.00 83.25 244 LYS A N 1
ATOM 1940 C CA . LYS A 1 244 ? -33.041 2.167 7.845 1.00 83.25 244 LYS A CA 1
ATOM 1941 C C . LYS A 1 244 ? -33.658 2.371 6.460 1.00 83.25 244 LYS A C 1
ATOM 1943 O O . LYS A 1 244 ? -33.589 1.467 5.647 1.00 83.25 244 LYS A O 1
ATOM 1948 N N . GLU A 1 245 ? -34.163 3.566 6.159 1.00 83.50 245 GLU A N 1
ATOM 1949 C CA . GLU A 1 245 ? -34.668 3.915 4.820 1.00 83.50 245 GLU A CA 1
ATOM 1950 C C . GLU A 1 245 ? -33.576 3.791 3.742 1.00 83.50 245 GLU A C 1
ATOM 1952 O O . GLU A 1 245 ? -33.826 3.270 2.657 1.00 83.50 245 GLU A O 1
ATOM 1957 N N . LEU A 1 246 ? -32.349 4.236 4.042 1.00 81.31 246 LEU A N 1
ATOM 1958 C CA . LEU A 1 246 ? -31.201 4.076 3.144 1.00 81.31 246 LEU A CA 1
ATOM 1959 C C . LEU A 1 246 ? -30.806 2.609 2.966 1.00 81.31 246 LEU A C 1
ATOM 1961 O O . LEU A 1 246 ? -30.465 2.204 1.860 1.00 81.31 246 LEU A O 1
ATOM 1965 N N . TRP A 1 247 ? -30.851 1.822 4.039 1.00 75.88 247 TRP A N 1
ATOM 1966 C CA . TRP A 1 247 ? -30.582 0.389 3.993 1.00 75.88 247 TRP A CA 1
ATOM 1967 C C . TRP A 1 247 ? -31.628 -0.355 3.160 1.00 75.88 247 TRP A C 1
ATOM 1969 O O . TRP A 1 247 ? -31.266 -1.167 2.314 1.00 75.88 247 TRP A O 1
ATOM 1979 N N . ASP A 1 248 ? -32.909 -0.034 3.336 1.00 81.44 248 ASP A N 1
ATOM 1980 C CA . ASP A 1 248 ? -34.011 -0.616 2.568 1.00 81.44 248 ASP A CA 1
ATOM 1981 C C . ASP A 1 248 ? -33.868 -0.276 1.069 1.00 81.44 248 ASP A C 1
ATOM 1983 O O . ASP A 1 248 ? -33.983 -1.161 0.231 1.00 81.44 248 ASP A O 1
ATOM 1987 N N . TYR A 1 249 ? -33.487 0.961 0.721 1.00 79.62 249 TYR A N 1
ATOM 1988 C CA . TYR A 1 249 ? -33.211 1.362 -0.669 1.00 79.62 249 TYR A CA 1
ATOM 1989 C C . TYR A 1 249 ? -31.976 0.667 -1.275 1.00 79.62 249 TYR A C 1
ATOM 1991 O O . TYR A 1 249 ? -31.982 0.264 -2.436 1.00 79.62 249 TYR A O 1
ATOM 1999 N N . LEU A 1 250 ? -30.895 0.523 -0.502 1.00 69.81 250 LEU A N 1
ATOM 2000 C CA . LEU A 1 250 ? -29.657 -0.114 -0.968 1.00 69.81 250 LEU A CA 1
ATOM 2001 C C . LEU A 1 250 ? -29.761 -1.642 -1.052 1.00 69.81 250 LEU A C 1
ATOM 2003 O O . LEU A 1 250 ? -28.970 -2.250 -1.768 1.00 69.81 250 LEU A O 1
ATOM 2007 N N . SER A 1 251 ? -30.708 -2.253 -0.339 1.00 71.44 251 SER A N 1
ATOM 2008 C CA . SER A 1 251 ? -30.920 -3.707 -0.301 1.00 71.44 251 SER A CA 1
ATOM 2009 C C . SER A 1 251 ? -31.929 -4.224 -1.330 1.00 71.44 251 SER A C 1
ATOM 2011 O O . SER A 1 251 ? -32.107 -5.436 -1.437 1.00 71.44 251 SER A O 1
ATOM 2013 N N . GLU A 1 252 ? -32.551 -3.348 -2.128 1.00 75.56 252 GLU A N 1
ATOM 2014 C CA . GLU A 1 252 ? -33.372 -3.767 -3.270 1.00 75.56 252 GLU A CA 1
ATOM 2015 C C . GLU A 1 252 ? -32.546 -4.590 -4.280 1.00 75.56 252 GLU A C 1
ATOM 2017 O O . GLU A 1 252 ? -31.313 -4.499 -4.323 1.00 75.56 252 GLU A O 1
ATOM 2022 N N . ASP A 1 253 ? -33.201 -5.341 -5.170 1.00 61.78 253 ASP A N 1
ATOM 2023 C CA . ASP A 1 253 ? -32.532 -6.149 -6.201 1.00 61.78 253 ASP A CA 1
ATOM 2024 C C . ASP A 1 253 ? -32.137 -5.360 -7.457 1.00 61.78 253 ASP A C 1
ATOM 2026 O O . ASP A 1 253 ? -32.787 -4.400 -7.882 1.00 61.78 253 ASP A O 1
ATOM 2030 N N . GLU A 1 254 ? -30.991 -5.735 -8.020 1.00 63.44 254 GLU A N 1
ATOM 2031 C CA . GLU A 1 254 ? -30.312 -5.012 -9.092 1.00 63.44 254 GLU A CA 1
ATOM 2032 C C . GLU A 1 254 ? -31.124 -4.978 -10.404 1.00 63.44 254 GLU A C 1
ATOM 2034 O O . GLU A 1 254 ? -31.605 -6.025 -10.835 1.00 63.44 254 GLU A O 1
ATOM 2039 N N . PRO A 1 255 ? -31.276 -3.819 -11.087 1.00 60.62 255 PRO A N 1
ATOM 2040 C CA . PRO A 1 255 ? -31.915 -3.789 -12.401 1.00 60.62 255 PRO A CA 1
ATOM 2041 C C . PRO A 1 255 ? -31.037 -4.513 -13.433 1.00 60.62 255 PRO A C 1
ATOM 2043 O O . PRO A 1 255 ? -29.860 -4.189 -13.576 1.00 60.62 255 PRO A O 1
ATOM 2046 N N . GLU A 1 256 ? -31.629 -5.450 -14.182 1.00 55.72 256 GLU A N 1
ATOM 2047 C CA . GLU A 1 256 ? -30.962 -6.443 -15.053 1.00 55.72 256 GLU A CA 1
ATOM 2048 C C . GLU A 1 256 ? -30.053 -5.881 -16.167 1.00 55.72 256 GLU A C 1
ATOM 2050 O O . GLU A 1 256 ? -29.389 -6.644 -16.866 1.00 55.72 256 GLU A O 1
ATOM 2055 N N . ASN A 1 257 ? -29.999 -4.561 -16.372 1.00 55.19 257 ASN A N 1
ATOM 2056 C CA . ASN A 1 257 ? -29.248 -3.960 -17.472 1.00 55.19 257 ASN A CA 1
ATOM 2057 C C . ASN A 1 257 ? -28.571 -2.646 -17.052 1.00 55.19 257 ASN A C 1
ATOM 2059 O O . ASN A 1 257 ? -29.062 -1.548 -17.321 1.00 55.19 257 ASN A O 1
ATOM 2063 N N . GLN A 1 258 ? -27.429 -2.747 -16.369 1.00 57.03 258 GLN A N 1
ATOM 2064 C CA . GLN A 1 258 ? -26.636 -1.581 -15.981 1.00 57.03 258 GLN A CA 1
ATOM 2065 C C . GLN A 1 258 ? -25.555 -1.244 -17.008 1.00 57.03 258 GLN A C 1
ATOM 2067 O O . GLN A 1 258 ? -24.713 -2.066 -17.371 1.00 57.03 258 GLN A O 1
ATOM 2072 N N . ALA A 1 259 ? -25.538 0.015 -17.445 1.00 56.66 259 ALA A N 1
ATOM 2073 C CA . ALA A 1 259 ? -24.398 0.581 -18.153 1.00 56.66 259 ALA A CA 1
ATOM 2074 C C . ALA A 1 259 ? -23.232 0.835 -17.179 1.00 56.66 259 ALA A C 1
ATOM 2076 O O . ALA A 1 259 ? -23.442 1.083 -15.993 1.00 56.66 259 ALA A O 1
ATOM 2077 N N . ARG A 1 260 ? -21.993 0.814 -17.695 1.00 49.00 260 ARG A N 1
ATOM 2078 C CA . ARG A 1 260 ? -20.770 1.080 -16.916 1.00 49.00 260 ARG A CA 1
ATOM 2079 C C . ARG A 1 260 ? -20.921 2.382 -16.099 1.00 49.00 260 ARG A C 1
ATOM 2081 O O . ARG A 1 260 ? -21.252 3.406 -16.701 1.00 49.00 260 ARG A O 1
ATOM 2088 N N . PRO A 1 261 ? -20.627 2.376 -14.782 1.00 51.06 261 PRO A N 1
ATOM 2089 C CA . PRO A 1 261 ? -20.793 3.552 -13.934 1.00 51.06 261 PRO A CA 1
ATOM 2090 C C . PRO A 1 261 ? -19.908 4.702 -14.421 1.00 51.06 261 PRO A C 1
ATOM 2092 O O . PRO A 1 261 ? -18.728 4.515 -14.727 1.00 51.06 261 PRO A O 1
ATOM 2095 N N . VAL A 1 262 ? -20.497 5.897 -14.501 1.00 57.25 262 VAL A N 1
ATOM 2096 C CA . VAL A 1 262 ? -19.829 7.112 -15.006 1.00 57.25 262 VAL A CA 1
ATOM 2097 C C . VAL A 1 262 ? -19.376 8.018 -13.847 1.00 57.25 262 VAL A C 1
ATOM 2099 O O . VAL A 1 262 ? -18.524 8.881 -14.038 1.00 57.25 262 VAL A O 1
ATOM 2102 N N . SER A 1 263 ? -19.900 7.796 -12.632 1.00 68.56 263 SER A N 1
ATOM 2103 C CA . SER A 1 263 ? -19.625 8.579 -11.415 1.00 68.56 263 SER A CA 1
ATOM 2104 C C . SER A 1 263 ? -19.265 7.682 -10.223 1.00 68.56 263 SER A C 1
ATOM 2106 O O . SER A 1 263 ? -19.743 6.550 -10.123 1.00 68.56 263 SER A O 1
ATOM 2108 N N . LEU A 1 264 ? -18.452 8.201 -9.293 1.00 59.25 264 LEU A N 1
ATOM 2109 C CA . LEU A 1 264 ? -18.071 7.488 -8.069 1.00 59.25 264 LEU A CA 1
ATOM 2110 C C . LEU A 1 264 ? -19.261 7.169 -7.169 1.00 59.25 264 LEU A C 1
ATOM 2112 O O . LEU A 1 264 ? -19.252 6.125 -6.539 1.00 59.25 264 LEU A O 1
ATOM 2116 N N . GLU A 1 265 ? -20.282 8.021 -7.118 1.00 59.00 265 GLU A N 1
ATOM 2117 C CA . GLU A 1 265 ? -21.508 7.747 -6.357 1.00 59.00 265 GLU A CA 1
ATOM 2118 C C . GLU A 1 265 ? -22.188 6.465 -6.830 1.00 59.00 265 GLU A C 1
ATOM 2120 O O . GLU A 1 265 ? -22.561 5.634 -6.013 1.00 59.00 265 GLU A O 1
ATOM 2125 N N . GLN A 1 266 ? -22.278 6.262 -8.146 1.00 65.19 266 GLN A N 1
ATOM 2126 C CA . GLN A 1 266 ? -22.857 5.045 -8.714 1.00 65.19 266 GLN A CA 1
ATOM 2127 C C . GLN A 1 266 ? -21.990 3.822 -8.408 1.00 65.19 266 GLN A C 1
ATOM 2129 O O . GLN A 1 266 ? -22.523 2.764 -8.098 1.00 65.19 266 GLN A O 1
ATOM 2134 N N . LEU A 1 267 ? -20.660 3.967 -8.441 1.00 69.06 267 LEU A N 1
ATOM 2135 C CA . LEU A 1 267 ? -19.739 2.889 -8.079 1.00 69.06 267 LEU A CA 1
ATOM 2136 C C . LEU A 1 267 ? -19.828 2.547 -6.591 1.00 69.06 267 LEU A C 1
ATOM 2138 O O . LEU A 1 267 ? -19.886 1.374 -6.248 1.00 69.06 267 LEU A O 1
ATOM 2142 N N . ILE A 1 268 ? -19.856 3.550 -5.714 1.00 64.75 268 ILE A N 1
ATOM 2143 C CA . ILE A 1 268 ? -19.987 3.358 -4.270 1.00 64.75 268 ILE A CA 1
ATOM 2144 C C . ILE A 1 268 ? -21.326 2.693 -3.968 1.00 64.75 268 ILE A C 1
ATOM 2146 O O . ILE A 1 268 ? -21.323 1.711 -3.244 1.00 64.75 268 ILE A O 1
ATOM 2150 N N . VAL A 1 269 ? -22.431 3.145 -4.572 1.00 68.00 269 VAL A N 1
ATOM 2151 C CA . VAL A 1 269 ? -23.753 2.513 -4.426 1.00 68.00 269 VAL A CA 1
ATOM 2152 C C . VAL A 1 269 ? -23.715 1.043 -4.852 1.00 68.00 269 VAL A C 1
ATOM 2154 O O . VAL A 1 269 ? -24.197 0.189 -4.110 1.00 68.00 269 VAL A O 1
ATOM 2157 N N . LEU A 1 270 ? -23.088 0.727 -5.990 1.00 69.25 270 LEU A N 1
ATOM 2158 C CA . LEU A 1 270 ? -22.928 -0.657 -6.449 1.00 69.25 270 LEU A CA 1
ATOM 2159 C C . LEU A 1 270 ? -22.098 -1.503 -5.488 1.00 69.25 270 LEU A C 1
ATOM 2161 O O . LEU A 1 270 ? -22.514 -2.592 -5.116 1.00 69.25 270 LEU A O 1
ATOM 2165 N N . LEU A 1 271 ? -20.961 -0.981 -5.040 1.00 68.19 271 LEU A N 1
ATOM 2166 C CA . LEU A 1 271 ? -20.047 -1.685 -4.145 1.00 68.19 271 LEU A CA 1
ATOM 2167 C C . LEU A 1 271 ? -20.674 -1.877 -2.757 1.00 68.19 271 LEU A C 1
ATOM 2169 O O . LEU A 1 271 ? -20.521 -2.929 -2.146 1.00 68.19 271 LEU A O 1
ATOM 2173 N N . THR A 1 272 ? -21.452 -0.899 -2.280 1.00 68.75 272 THR A N 1
ATOM 2174 C CA . THR A 1 272 ? -22.225 -1.029 -1.040 1.00 68.75 272 THR A CA 1
ATOM 2175 C C . THR A 1 272 ? -23.342 -2.058 -1.172 1.00 68.75 272 THR A C 1
ATOM 2177 O O . THR A 1 272 ? -23.537 -2.844 -0.249 1.00 68.75 272 THR A O 1
ATOM 2180 N N . ARG A 1 273 ? -24.022 -2.113 -2.323 1.00 66.06 273 ARG A N 1
ATOM 2181 C CA . ARG A 1 273 ? -25.068 -3.102 -2.619 1.00 66.06 273 ARG A CA 1
ATOM 2182 C C . ARG A 1 273 ? -24.499 -4.514 -2.738 1.00 66.06 273 ARG A C 1
ATOM 2184 O O . ARG A 1 273 ? -25.110 -5.454 -2.248 1.00 66.06 273 ARG A O 1
ATOM 2191 N N . GLU A 1 274 ? -23.313 -4.654 -3.327 1.00 68.00 274 GLU A N 1
ATOM 2192 C CA . GLU A 1 274 ? -22.570 -5.916 -3.362 1.00 68.00 274 GLU A CA 1
ATOM 2193 C C . GLU A 1 274 ? -22.127 -6.341 -1.955 1.00 68.00 274 GLU A C 1
ATOM 2195 O O . GLU A 1 274 ? -22.270 -7.502 -1.603 1.00 68.00 274 GLU A O 1
ATOM 2200 N N . SER A 1 275 ? -21.663 -5.405 -1.119 1.00 61.19 275 SER A N 1
ATOM 2201 C CA . SER A 1 275 ? -21.220 -5.703 0.254 1.00 61.19 275 SER A CA 1
ATOM 2202 C C . SER A 1 275 ? -22.348 -5.978 1.256 1.00 61.19 275 SER A C 1
ATOM 2204 O O . SER A 1 275 ? -22.088 -6.507 2.334 1.00 61.19 275 SER A O 1
ATOM 2206 N N . ALA A 1 276 ? -23.577 -5.563 0.937 1.00 59.00 276 ALA A N 1
ATOM 2207 C CA . ALA A 1 276 ? -24.758 -5.793 1.766 1.00 59.00 276 ALA A CA 1
ATOM 2208 C C . ALA A 1 276 ? -25.411 -7.167 1.511 1.00 59.00 276 ALA A C 1
ATOM 2210 O O . ALA A 1 276 ? -26.293 -7.557 2.279 1.00 59.00 276 ALA A O 1
ATOM 2211 N N . ARG A 1 277 ? -24.988 -7.880 0.456 1.00 55.09 277 ARG A N 1
ATOM 2212 C CA . ARG A 1 277 ? -25.323 -9.286 0.182 1.00 55.09 277 ARG A CA 1
ATOM 2213 C C . ARG A 1 277 ? -24.327 -10.221 0.866 1.00 55.09 277 ARG A C 1
ATOM 2215 O O . ARG A 1 277 ? -24.784 -11.285 1.338 1.00 55.09 277 ARG A O 1
#

Sequence (277 aa):
MANAPISKLHLESVDRIVSIPLVETSFKRIEDLYGKVKHTNRLFNWYFETAESTIFAAYESVQPAVKLFEAPLKHLDGVMCKSLDLLEQRIPLVYLPPEMMYWNTKEYMSDHLVRPVLKRADSVKQIGSTVLESSLTAYAAERLDEAFTVGDKFVDKYLVPLPGDQTDAPADEDKSAIAENEKGAIKAIHHGQRFSRKLKRRLTQRTLAEARALKKQSREAINILIYAAELIATDPKLALQKAKELWDYLSEDEPENQARPVSLEQLIVLLTRESAR

Foldseek 3Di:
DDDDDDPDLDQVLVVVVCLQQVNVVVVVVVVVVLVCQLPVDPVSVVVVVVVVVVVVVVCVVCVVVVVVCSVVSNVVSVVSVVVVVVCCVVCVCSNPHPVVVVVVVVVVCCVPPVVVVVVVVVVVVVVVVVCLPDPVLLVVLVVLQVVLVVVVVVCCVPQPDDPPDPPPPCPPPVCPVVPPDDRSNVVSVVSVVVSVVSSVVSVVVVVVVVVVVVVVVVVVVVVVVVVLVVCCVVPVPVSVVVVVVVLVVLQDDDDPDDDDDPDVVVVVSVVVSVVND

pLDDT: mean 73.6, std 13.94, range [25.38, 90.5]